Protein AF-A0A4R4YAE1-F1 (afdb_monomer)

Organism: NCBI:txid2530387

Nearest PDB structures (foldseek):
  1xfg-assembly1_A  TM=6.807E-01  e=1.087E-08  Escherichia coli
  6svp-assembly1_A  TM=6.557E-01  e=2.158E-08  Homo sapiens
  6zmj-assembly1_A  TM=6.527E-01  e=2.158E-08  Homo sapiens
  6r4j-assembly1_A  TM=6.736E-01  e=5.495E-08  Homo sapiens
  6zmk-assembly1_A  TM=6.524E-01  e=4.024E-08  Homo sapiens

Structure (mmCIF, N/CA/C/O backbone):
data_AF-A0A4R4YAE1-F1
#
_entry.id   AF-A0A4R4YAE1-F1
#
loop_
_atom_site.group_PDB
_atom_site.id
_atom_site.type_symbol
_atom_site.label_atom_id
_atom_site.label_alt_id
_atom_site.label_comp_id
_atom_site.label_asym_id
_atom_site.label_entity_id
_atom_site.label_seq_id
_atom_site.pdbx_PDB_ins_code
_atom_site.Cartn_x
_atom_site.Cartn_y
_atom_site.Cartn_z
_atom_site.occupancy
_atom_site.B_iso_or_equiv
_atom_site.auth_seq_id
_atom_site.auth_comp_id
_atom_site.auth_asym_id
_atom_site.auth_atom_id
_atom_site.pdbx_PDB_model_num
ATOM 1 N N . MET A 1 1 ? 9.069 8.369 -4.723 1.00 77.81 1 MET A N 1
ATOM 2 C CA . MET A 1 1 ? 7.872 8.277 -3.847 1.00 77.81 1 MET A CA 1
ATOM 3 C C . MET A 1 1 ? 7.490 6.812 -3.810 1.00 77.81 1 MET A C 1
ATOM 5 O O . MET A 1 1 ? 7.486 6.241 -4.889 1.00 77.81 1 MET A O 1
ATOM 9 N N . CYS A 1 2 ? 7.166 6.233 -2.645 1.00 93.19 2 CYS A N 1
ATOM 10 C CA . CYS A 1 2 ? 6.823 4.806 -2.520 1.00 93.19 2 CYS A CA 1
ATOM 11 C C . CYS A 1 2 ? 5.841 4.332 -3.602 1.00 93.19 2 CYS A C 1
ATOM 13 O O . CYS A 1 2 ? 4.995 5.112 -4.044 1.00 93.19 2 CYS A O 1
ATOM 15 N N . LEU A 1 3 ? 5.857 3.040 -3.927 1.00 96.44 3 LEU A N 1
ATOM 16 C CA . LEU A 1 3 ? 4.784 2.404 -4.690 1.00 96.44 3 LEU A CA 1
ATOM 17 C C . LEU A 1 3 ? 3.926 1.559 -3.747 1.00 96.44 3 LEU A C 1
ATOM 19 O O . LEU A 1 3 ? 4.397 0.575 -3.190 1.00 96.44 3 LEU A O 1
ATOM 23 N N . LEU A 1 4 ? 2.659 1.932 -3.582 1.00 98.56 4 LEU A N 1
ATOM 24 C CA . LEU A 1 4 ? 1.597 1.079 -3.048 1.00 98.56 4 LEU A CA 1
ATOM 25 C C . LEU A 1 4 ? 0.739 0.555 -4.204 1.00 98.56 4 LEU A C 1
ATOM 27 O O . LEU A 1 4 ? 0.195 1.353 -4.969 1.00 98.56 4 LEU A O 1
ATOM 31 N N . THR A 1 5 ? 0.575 -0.759 -4.265 1.00 98.69 5 THR A N 1
ATOM 32 C CA . THR A 1 5 ? -0.233 -1.466 -5.260 1.00 98.69 5 THR A CA 1
ATOM 33 C C . THR A 1 5 ? -1.333 -2.246 -4.554 1.00 98.69 5 THR A C 1
ATOM 35 O O . THR A 1 5 ? -1.084 -2.901 -3.539 1.00 98.69 5 THR A O 1
ATOM 38 N N . TYR A 1 6 ? -2.552 -2.192 -5.079 1.00 98.81 6 TYR A N 1
ATOM 39 C CA . TYR A 1 6 ? -3.703 -2.936 -4.586 1.00 98.81 6 TYR A CA 1
ATOM 40 C C . TYR A 1 6 ? -4.256 -3.854 -5.672 1.00 98.81 6 TYR A C 1
ATOM 42 O O . TYR A 1 6 ? -4.495 -3.443 -6.803 1.00 98.81 6 TYR A O 1
ATOM 50 N N . TYR A 1 7 ? -4.518 -5.095 -5.279 1.00 98.69 7 TYR A N 1
ATOM 51 C CA . TYR A 1 7 ? -5.092 -6.128 -6.125 1.00 98.69 7 TYR A CA 1
ATOM 52 C C . TYR A 1 7 ? -6.495 -6.459 -5.606 1.00 98.69 7 TYR A C 1
ATOM 54 O O . TYR A 1 7 ? -6.618 -7.018 -4.507 1.00 98.69 7 TYR A O 1
ATOM 62 N N . PRO A 1 8 ? -7.570 -6.148 -6.351 1.00 98.06 8 PRO A N 1
ATOM 63 C CA . PRO A 1 8 ? -8.900 -6.634 -6.010 1.00 98.06 8 PRO A CA 1
ATOM 64 C C . PRO A 1 8 ? -8.977 -8.163 -6.136 1.00 98.06 8 PRO A C 1
ATOM 66 O O . PRO A 1 8 ? -8.083 -8.819 -6.672 1.00 98.06 8 PRO A O 1
ATOM 69 N N . GLN A 1 9 ? -10.063 -8.751 -5.633 1.00 97.06 9 GLN A N 1
ATOM 70 C CA . GLN A 1 9 ? -10.358 -10.168 -5.848 1.00 97.06 9 GLN A CA 1
ATOM 71 C C . GLN A 1 9 ? -10.322 -10.504 -7.350 1.00 97.06 9 GLN A C 1
ATOM 73 O O . GLN A 1 9 ? -10.865 -9.770 -8.170 1.00 97.06 9 GLN A O 1
ATOM 78 N N . GLY A 1 10 ? -9.674 -11.615 -7.696 1.00 96.69 10 GLY A N 1
ATOM 79 C CA . GLY A 1 10 ? -9.512 -12.115 -9.060 1.00 96.69 10 GLY A CA 1
ATOM 80 C C . GLY A 1 10 ? -8.297 -11.563 -9.809 1.00 96.69 10 GLY A C 1
ATOM 81 O O . GLY A 1 10 ? -7.823 -12.227 -10.725 1.00 96.69 10 GLY A O 1
ATOM 82 N N . ALA A 1 11 ? -7.745 -10.412 -9.407 1.00 96.88 11 ALA A N 1
ATOM 83 C CA . ALA A 1 11 ? -6.614 -9.807 -10.110 1.00 96.88 11 ALA A CA 1
ATOM 84 C C . ALA A 1 11 ? -5.319 -10.615 -9.921 1.00 96.88 11 ALA A C 1
ATOM 86 O O . ALA A 1 11 ? -4.917 -10.917 -8.783 1.00 96.88 11 ALA A O 1
ATOM 87 N N . ALA A 1 12 ? -4.676 -10.940 -11.043 1.00 93.81 12 ALA A N 1
ATOM 88 C CA . ALA A 1 12 ? -3.392 -11.624 -11.104 1.00 93.81 12 ALA A CA 1
ATOM 89 C C . ALA A 1 12 ? -2.241 -10.701 -10.653 1.00 93.81 12 ALA A C 1
ATOM 91 O O . ALA A 1 12 ? -2.361 -9.478 -10.726 1.00 93.81 12 ALA A O 1
ATOM 92 N N . PRO A 1 13 ? -1.129 -11.260 -10.142 1.00 93.38 13 PRO A N 1
ATOM 93 C CA . PRO A 1 13 ? 0.063 -10.467 -9.862 1.00 93.38 13 PRO A CA 1
ATOM 94 C C . PRO A 1 13 ? 0.690 -9.966 -11.172 1.00 93.38 13 PRO A C 1
ATOM 96 O O . PRO A 1 13 ? 0.862 -10.750 -12.098 1.00 93.38 13 PRO A O 1
ATOM 99 N N . GLN A 1 14 ? 1.073 -8.689 -11.199 1.00 95.06 14 GLN A N 1
ATOM 100 C CA . GLN A 1 14 ? 1.811 -8.054 -12.297 1.00 95.06 14 GLN A CA 1
ATOM 101 C C . GLN A 1 14 ? 3.265 -7.884 -11.841 1.00 95.06 14 GLN A C 1
ATOM 103 O O . GLN A 1 14 ? 3.595 -6.896 -11.190 1.00 95.06 14 GLN A O 1
ATOM 108 N N . THR A 1 15 ? 4.101 -8.910 -12.028 1.00 96.00 15 THR A N 1
ATOM 109 C CA . THR A 1 15 ? 5.440 -8.971 -11.408 1.00 96.00 15 THR A CA 1
ATOM 110 C C . THR A 1 15 ? 6.370 -7.879 -11.906 1.00 96.00 15 THR A C 1
ATOM 112 O O . THR A 1 15 ? 7.057 -7.277 -11.085 1.00 96.00 15 THR A O 1
ATOM 115 N N . ASP A 1 16 ? 6.338 -7.584 -13.201 1.00 95.12 16 ASP A N 1
ATOM 116 C CA . ASP A 1 16 ? 7.228 -6.599 -13.821 1.00 95.12 16 ASP A CA 1
ATOM 117 C C . ASP A 1 16 ? 6.917 -5.205 -13.272 1.00 95.12 16 ASP A C 1
ATOM 119 O O . ASP A 1 16 ? 7.795 -4.531 -12.747 1.00 95.12 16 ASP A O 1
ATOM 123 N N . ALA A 1 17 ? 5.630 -4.861 -13.186 1.00 94.88 17 ALA A N 1
ATOM 124 C CA . ALA A 1 17 ? 5.159 -3.629 -12.560 1.00 94.88 17 ALA A CA 1
ATOM 125 C C . ALA A 1 17 ? 5.611 -3.471 -11.091 1.00 94.88 17 ALA A C 1
ATOM 127 O O . ALA A 1 17 ? 5.912 -2.369 -10.624 1.00 94.88 17 ALA A O 1
ATOM 128 N N . LEU A 1 18 ? 5.671 -4.572 -10.331 1.00 96.44 18 LEU A N 1
ATOM 129 C CA . LEU A 1 18 ? 6.183 -4.546 -8.957 1.00 96.44 18 LEU A CA 1
ATOM 130 C C . LEU A 1 18 ? 7.703 -4.370 -8.901 1.00 96.44 18 LEU A C 1
ATOM 132 O O . LEU A 1 18 ? 8.190 -3.688 -7.995 1.00 96.44 18 LEU A O 1
ATOM 136 N N . LEU A 1 19 ? 8.436 -4.979 -9.835 1.00 95.56 19 LEU A N 1
ATOM 137 C CA . LEU A 1 19 ? 9.888 -4.856 -9.940 1.00 95.56 19 LEU A CA 1
ATOM 138 C C . LEU A 1 19 ? 10.292 -3.447 -10.382 1.00 95.56 19 LEU A C 1
ATOM 140 O O . LEU A 1 19 ? 11.156 -2.860 -9.736 1.00 95.56 19 LEU A O 1
ATOM 144 N N . ASN A 1 20 ? 9.601 -2.855 -11.356 1.00 92.44 20 ASN A N 1
ATOM 145 C CA . ASN A 1 20 ? 9.788 -1.459 -11.770 1.00 92.44 20 ASN A CA 1
ATOM 146 C C . ASN A 1 20 ? 9.659 -0.513 -10.569 1.00 92.44 20 ASN A C 1
ATOM 148 O O . ASN A 1 20 ? 10.558 0.268 -10.244 1.00 92.44 20 ASN A O 1
ATOM 152 N N . GLY A 1 21 ? 8.584 -0.685 -9.797 1.00 90.44 21 GLY A N 1
ATOM 153 C CA . GLY A 1 21 ? 8.383 0.075 -8.570 1.00 90.44 21 GLY A CA 1
ATOM 154 C C . GLY A 1 21 ? 9.438 -0.176 -7.504 1.00 90.44 21 GLY A C 1
ATOM 155 O O . GLY A 1 21 ? 9.743 0.730 -6.731 1.00 90.44 21 GLY A O 1
ATOM 156 N N . ALA A 1 22 ? 9.983 -1.388 -7.421 1.00 92.25 22 ALA A N 1
ATOM 157 C CA . ALA A 1 22 ? 11.033 -1.727 -6.473 1.00 92.25 22 ALA A CA 1
ATOM 158 C C . ALA A 1 22 ? 12.392 -1.113 -6.840 1.00 92.25 22 ALA A C 1
ATOM 160 O O . ALA A 1 22 ? 13.092 -0.664 -5.933 1.00 92.25 22 ALA A O 1
ATOM 161 N N . GLN A 1 23 ? 12.729 -1.020 -8.130 1.00 88.12 23 GLN A N 1
ATOM 162 C CA . GLN A 1 23 ? 13.964 -0.379 -8.601 1.00 88.12 23 GLN A CA 1
ATOM 163 C C . GLN A 1 23 ? 14.039 1.091 -8.163 1.00 88.12 23 GLN A C 1
ATOM 165 O O . GLN A 1 23 ? 15.075 1.552 -7.689 1.00 88.12 23 GLN A O 1
ATOM 170 N N . LEU A 1 24 ? 12.911 1.806 -8.228 1.00 81.94 24 LEU A N 1
ATOM 171 C CA . LEU A 1 24 ? 12.808 3.208 -7.804 1.00 81.94 24 LEU A CA 1
ATOM 172 C C . LEU A 1 24 ? 12.638 3.390 -6.281 1.00 81.94 24 LEU A C 1
ATOM 174 O O . LEU A 1 24 ? 12.717 4.513 -5.777 1.00 81.94 24 LEU A O 1
ATOM 178 N N . ASN A 1 25 ? 12.343 2.318 -5.537 1.00 86.81 25 ASN A N 1
ATOM 179 C CA . ASN A 1 25 ? 11.965 2.367 -4.121 1.00 86.81 25 ASN A CA 1
ATOM 180 C C . ASN A 1 25 ? 12.555 1.170 -3.351 1.00 86.81 25 ASN A C 1
ATOM 182 O O . ASN A 1 25 ? 11.838 0.224 -3.015 1.00 86.81 25 ASN A O 1
ATOM 186 N N . ASN A 1 26 ? 13.857 1.224 -3.064 1.00 89.25 26 ASN A N 1
ATOM 187 C CA . ASN A 1 26 ? 14.651 0.102 -2.546 1.00 89.25 26 ASN A CA 1
ATOM 188 C C . ASN A 1 26 ? 14.834 0.080 -1.010 1.00 89.25 26 ASN A C 1
ATOM 190 O O . ASN A 1 26 ? 15.613 -0.717 -0.489 1.00 89.25 26 ASN A O 1
ATOM 194 N N . ASP A 1 27 ? 14.087 0.891 -0.250 1.00 93.12 27 ASP A N 1
ATOM 195 C CA . ASP A 1 27 ? 14.187 0.944 1.221 1.00 93.12 27 ASP A CA 1
ATOM 196 C C . ASP A 1 27 ? 13.357 -0.140 1.932 1.00 93.12 27 ASP A C 1
ATOM 198 O O . ASP A 1 27 ? 13.030 -0.029 3.127 1.00 93.12 27 ASP A O 1
ATOM 202 N N . GLY A 1 28 ? 13.014 -1.190 1.186 1.00 95.75 28 GLY A N 1
ATOM 203 C CA . GLY A 1 28 ? 12.330 -2.386 1.638 1.00 95.75 28 GLY A CA 1
ATOM 204 C C . GLY A 1 28 ? 10.896 -2.513 1.133 1.00 95.75 28 GLY A C 1
ATOM 205 O O . GLY A 1 28 ? 10.254 -1.565 0.678 1.00 95.75 28 GLY A O 1
ATOM 206 N N . HIS A 1 29 ? 10.385 -3.735 1.219 1.00 98.31 29 HIS A N 1
ATOM 207 C CA . HIS A 1 29 ? 9.185 -4.155 0.518 1.00 98.31 29 HIS A CA 1
ATOM 208 C C . HIS A 1 29 ? 8.294 -5.009 1.421 1.00 98.31 29 HIS A C 1
ATOM 210 O O . HIS A 1 29 ? 8.730 -5.597 2.421 1.00 98.31 29 HIS A O 1
ATOM 216 N N . GLY A 1 30 ? 7.024 -5.122 1.058 1.00 98.50 30 GLY A N 1
ATOM 217 C CA . GLY A 1 30 ? 6.106 -6.020 1.740 1.00 98.50 30 GLY A CA 1
ATOM 218 C C . GLY A 1 30 ? 4.761 -6.132 1.073 1.00 98.50 30 GLY A C 1
ATOM 219 O O . GLY A 1 30 ? 4.372 -5.317 0.248 1.00 98.50 30 GLY A O 1
ATOM 220 N N . PHE A 1 31 ? 4.037 -7.175 1.441 1.00 98.81 31 PHE A N 1
ATOM 221 C CA . PHE A 1 31 ? 2.721 -7.442 0.897 1.00 98.81 31 PHE A CA 1
ATOM 222 C C . PHE A 1 31 ? 1.804 -8.016 1.970 1.00 98.81 31 PHE A C 1
ATOM 224 O O . PHE A 1 31 ? 2.253 -8.575 2.978 1.00 98.81 31 PHE A O 1
ATOM 231 N N . ALA A 1 32 ? 0.504 -7.924 1.719 1.00 98.81 32 ALA A N 1
ATOM 232 C CA . ALA A 1 32 ? -0.509 -8.669 2.447 1.00 98.81 32 ALA A CA 1
ATOM 233 C C . ALA A 1 32 ? -1.550 -9.234 1.486 1.00 98.81 32 ALA A C 1
ATOM 235 O O . ALA A 1 32 ? -1.918 -8.591 0.510 1.00 98.81 32 ALA A O 1
ATOM 236 N N . ILE A 1 33 ? -2.030 -10.436 1.786 1.00 98.75 33 ILE A N 1
ATOM 237 C CA . ILE A 1 33 ? -3.069 -11.134 1.034 1.00 98.75 33 ILE A CA 1
ATOM 238 C C . ILE A 1 33 ? -4.134 -11.573 2.032 1.00 98.75 33 ILE A C 1
ATOM 240 O O . ILE A 1 33 ? -3.812 -12.197 3.049 1.00 98.75 33 ILE A O 1
ATOM 244 N N . VAL A 1 34 ? -5.391 -11.246 1.754 1.00 98.44 34 VAL A N 1
ATOM 245 C CA . VAL A 1 34 ? -6.525 -11.875 2.431 1.00 98.44 34 VAL A CA 1
ATOM 246 C C . VAL A 1 34 ? -6.668 -13.279 1.856 1.00 98.44 34 VAL A C 1
ATOM 248 O O . VAL A 1 34 ? -6.831 -13.438 0.652 1.00 98.44 34 VAL A O 1
ATOM 251 N N . ALA A 1 35 ? -6.544 -14.286 2.712 1.00 96.44 35 ALA A N 1
ATOM 252 C CA . ALA A 1 35 ? -6.638 -15.695 2.357 1.00 96.44 35 ALA A CA 1
ATOM 253 C C . ALA A 1 35 ? -7.581 -16.360 3.356 1.00 96.44 35 ALA A C 1
ATOM 255 O O . ALA A 1 35 ? -7.257 -16.431 4.548 1.00 96.44 35 ALA A O 1
ATOM 256 N N . ASP A 1 36 ? -8.748 -16.802 2.892 1.00 90.31 36 ASP A N 1
ATOM 257 C CA . ASP A 1 36 ? -9.840 -17.253 3.755 1.00 90.31 36 ASP A CA 1
ATOM 258 C C . ASP A 1 36 ? -10.160 -16.203 4.851 1.00 90.31 36 ASP A C 1
ATOM 260 O O . ASP A 1 36 ? -10.359 -15.018 4.585 1.00 90.31 36 ASP A O 1
ATOM 264 N N . ASN A 1 37 ? -10.135 -16.624 6.119 1.00 91.38 37 ASN A N 1
ATOM 265 C CA . ASN A 1 37 ? -10.397 -15.797 7.297 1.00 91.38 37 ASN A CA 1
ATOM 266 C C . ASN A 1 37 ? -9.116 -15.262 7.963 1.00 91.38 37 ASN A C 1
ATOM 268 O O . ASN A 1 37 ? -9.111 -14.976 9.163 1.00 91.38 37 ASN A O 1
ATOM 272 N N . ARG A 1 38 ? -8.001 -15.157 7.228 1.00 97.06 38 ARG A N 1
ATOM 273 C CA . ARG A 1 38 ? -6.732 -14.626 7.752 1.00 97.06 38 ARG A CA 1
ATOM 274 C C . ARG A 1 38 ? -6.032 -13.691 6.771 1.00 97.06 38 ARG A C 1
ATOM 276 O O . ARG A 1 38 ? -6.270 -13.715 5.570 1.00 97.06 38 ARG A O 1
ATOM 283 N N . ILE A 1 39 ? -5.104 -12.900 7.304 1.00 98.38 39 ILE A N 1
ATOM 284 C CA . ILE A 1 39 ? -4.182 -12.087 6.509 1.00 98.38 39 ILE A CA 1
ATOM 285 C C . ILE A 1 39 ? -2.808 -12.751 6.517 1.00 98.3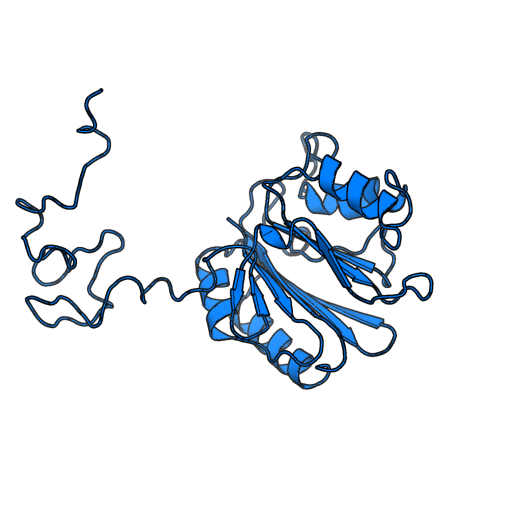8 39 ILE A C 1
ATOM 287 O O . ILE A 1 39 ? -2.205 -12.962 7.575 1.00 98.38 39 ILE A O 1
ATOM 291 N N . VAL A 1 40 ? -2.302 -13.064 5.327 1.00 97.88 40 VAL A N 1
ATOM 292 C CA . VAL A 1 40 ? -0.922 -13.502 5.128 1.00 97.88 40 VAL A CA 1
ATOM 293 C C . VAL A 1 40 ? -0.099 -12.286 4.732 1.00 97.88 40 VAL A C 1
ATOM 295 O O . VAL A 1 40 ? -0.294 -11.739 3.652 1.00 97.88 40 VAL A O 1
ATOM 298 N N . ALA A 1 41 ? 0.824 -11.872 5.597 1.00 98.25 41 ALA A N 1
ATOM 299 C CA . ALA A 1 41 ? 1.707 -10.738 5.353 1.00 98.25 41 ALA A CA 1
ATOM 300 C C . ALA A 1 41 ? 3.174 -11.173 5.392 1.00 98.25 41 ALA A C 1
ATOM 302 O O . ALA A 1 41 ? 3.565 -11.966 6.254 1.00 98.25 41 ALA A O 1
ATOM 303 N N . ARG A 1 42 ? 3.983 -10.643 4.473 1.00 98.44 42 ARG A N 1
ATOM 304 C CA . ARG A 1 42 ? 5.444 -10.802 4.466 1.00 98.44 42 ARG A CA 1
ATOM 305 C C . ARG A 1 42 ? 6.108 -9.474 4.137 1.00 98.44 42 ARG A C 1
ATOM 307 O O . ARG A 1 42 ? 5.532 -8.649 3.437 1.00 98.44 42 ARG A O 1
ATOM 314 N N . ARG A 1 43 ? 7.311 -9.288 4.670 1.00 98.38 43 ARG A N 1
ATOM 315 C CA . ARG A 1 43 ? 8.145 -8.098 4.497 1.00 98.38 43 ARG A CA 1
ATOM 316 C C . ARG A 1 43 ? 9.588 -8.537 4.300 1.00 98.38 43 ARG A C 1
ATOM 318 O O . ARG A 1 43 ? 9.974 -9.564 4.860 1.00 98.38 43 ARG A O 1
ATOM 325 N N . GLY A 1 44 ? 10.360 -7.779 3.540 1.00 97.69 44 GLY A N 1
ATOM 326 C CA . GLY A 1 44 ? 11.743 -8.111 3.220 1.00 97.69 44 GLY A CA 1
ATOM 327 C C . GLY A 1 44 ? 12.475 -6.937 2.585 1.00 97.69 44 GLY A C 1
ATOM 328 O O . GLY A 1 44 ? 11.851 -5.954 2.200 1.00 97.69 44 GLY A O 1
ATOM 329 N N . MET A 1 45 ? 13.798 -7.048 2.505 1.00 97.00 45 MET A N 1
ATOM 330 C CA . MET A 1 45 ? 14.648 -6.037 1.860 1.00 97.00 45 MET A CA 1
ATOM 331 C C . MET A 1 45 ? 15.028 -6.408 0.426 1.00 97.00 45 MET A C 1
ATOM 333 O O . MET A 1 45 ? 15.486 -5.547 -0.304 1.00 97.00 45 MET A O 1
ATOM 337 N N . ASP A 1 46 ? 14.854 -7.672 0.044 1.00 97.38 46 ASP A N 1
ATOM 338 C CA . ASP A 1 46 ? 15.170 -8.181 -1.289 1.00 97.38 46 ASP A CA 1
ATOM 339 C C . ASP A 1 46 ? 13.883 -8.183 -2.137 1.00 97.38 46 ASP A C 1
ATOM 341 O O . ASP A 1 46 ? 12.931 -8.903 -1.785 1.00 97.38 46 ASP A O 1
ATOM 345 N N . PRO A 1 47 ? 13.794 -7.334 -3.175 1.00 95.31 47 PRO A N 1
ATOM 346 C CA . PRO A 1 47 ? 12.585 -7.210 -3.971 1.00 95.31 47 PRO A CA 1
ATOM 347 C C . PRO A 1 47 ? 12.305 -8.448 -4.816 1.00 95.31 47 PRO A C 1
ATOM 349 O O . PRO A 1 47 ? 11.156 -8.886 -4.850 1.00 95.31 47 PRO A O 1
ATOM 352 N N . GLU A 1 48 ? 13.308 -9.069 -5.432 1.00 96.75 48 GLU A N 1
ATOM 353 C CA . GLU A 1 48 ? 13.137 -10.235 -6.301 1.00 96.75 48 GLU A CA 1
ATOM 354 C C . GLU A 1 48 ? 12.561 -11.420 -5.519 1.00 96.75 48 GLU A C 1
ATOM 356 O O . GLU A 1 48 ? 11.557 -12.028 -5.910 1.00 96.75 48 GLU A O 1
ATOM 361 N N . GLN A 1 49 ? 13.136 -11.715 -4.350 1.00 97.81 49 GLN A N 1
ATOM 362 C CA . GLN A 1 49 ? 12.650 -12.765 -3.461 1.00 97.81 49 GLN A CA 1
ATOM 363 C C . GLN A 1 49 ? 11.228 -12.479 -2.982 1.00 97.81 49 GLN A C 1
ATOM 365 O O . GLN A 1 49 ? 10.404 -13.398 -2.866 1.00 97.81 49 GLN A O 1
ATOM 370 N N . LEU A 1 50 ? 10.919 -11.215 -2.682 1.00 98.06 50 LEU A N 1
ATOM 371 C CA . LEU A 1 50 ? 9.616 -10.861 -2.145 1.00 98.06 50 LEU A CA 1
ATOM 372 C C . LEU A 1 50 ? 8.526 -10.820 -3.217 1.00 98.06 50 LEU A C 1
ATOM 374 O O . LEU A 1 50 ? 7.423 -11.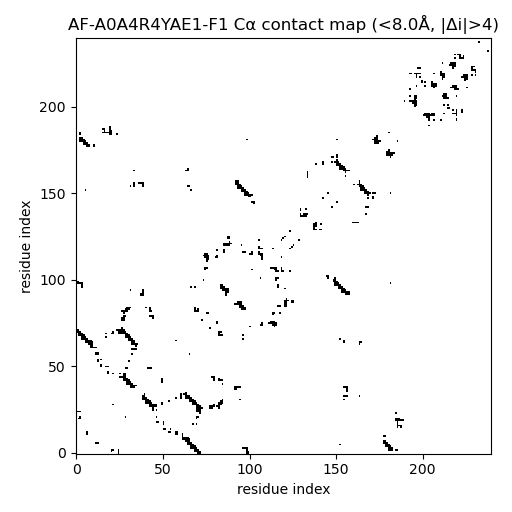294 -2.939 1.00 98.06 50 LEU A O 1
ATOM 378 N N . VAL A 1 51 ? 8.826 -10.344 -4.426 1.00 98.44 51 VAL A N 1
ATOM 379 C CA . VAL A 1 51 ? 7.930 -10.395 -5.592 1.00 98.44 51 VAL A CA 1
ATOM 380 C C . VAL A 1 51 ? 7.662 -11.846 -5.982 1.00 98.44 51 VAL A C 1
ATOM 382 O O . VAL A 1 51 ? 6.498 -12.234 -6.084 1.00 98.44 51 VAL A O 1
ATOM 385 N N . ALA A 1 52 ? 8.688 -12.699 -6.057 1.00 98.38 52 ALA A N 1
ATOM 386 C CA . ALA A 1 52 ? 8.503 -14.129 -6.323 1.00 98.38 52 ALA A CA 1
ATOM 387 C C . ALA A 1 52 ? 7.683 -14.825 -5.218 1.00 98.38 52 ALA A C 1
ATOM 389 O O . ALA A 1 52 ? 6.870 -15.724 -5.471 1.00 98.38 52 ALA A O 1
ATOM 390 N N . SER A 1 53 ? 7.870 -14.420 -3.955 1.00 98.31 53 SER A N 1
ATOM 391 C CA . SER A 1 53 ? 7.044 -14.903 -2.844 1.00 98.31 53 SER A CA 1
ATOM 392 C C . SER A 1 53 ? 5.599 -14.410 -2.953 1.00 98.31 53 SER A C 1
ATOM 394 O O . SER A 1 53 ? 4.685 -15.182 -2.649 1.00 98.31 53 SER A O 1
ATOM 396 N N . PHE A 1 54 ? 5.384 -13.150 -3.329 1.00 98.56 54 PHE A N 1
ATOM 397 C CA . PHE A 1 54 ? 4.060 -12.568 -3.519 1.00 98.56 54 PHE A CA 1
ATOM 398 C C . PHE A 1 54 ? 3.320 -13.281 -4.643 1.00 98.56 54 PHE A C 1
ATOM 400 O O . PHE A 1 54 ? 2.239 -13.807 -4.401 1.00 98.56 54 PHE A O 1
ATOM 407 N N . GLU A 1 55 ? 3.926 -13.388 -5.823 1.00 98.44 55 GLU A N 1
ATOM 408 C CA . GLU A 1 55 ? 3.354 -14.023 -7.007 1.00 98.44 55 GLU A CA 1
ATOM 409 C C . GLU A 1 55 ? 2.860 -15.446 -6.700 1.00 98.44 55 GLU A C 1
ATOM 411 O O . GLU A 1 55 ? 1.692 -15.784 -6.919 1.00 98.44 55 GLU A O 1
ATOM 416 N N . ARG A 1 56 ? 3.725 -16.266 -6.089 1.00 98.06 56 ARG A N 1
ATOM 417 C CA . ARG A 1 56 ? 3.413 -17.653 -5.719 1.00 98.06 56 ARG A CA 1
ATOM 418 C C . ARG A 1 56 ? 2.223 -17.758 -4.773 1.00 98.06 56 ARG A C 1
ATOM 420 O O . ARG A 1 56 ? 1.435 -18.697 -4.877 1.00 98.06 56 ARG A O 1
ATOM 427 N N . MET A 1 57 ? 2.118 -16.853 -3.802 1.00 97.56 57 MET A N 1
ATOM 428 C CA . MET A 1 57 ? 1.021 -16.882 -2.837 1.00 97.56 57 MET A CA 1
ATOM 429 C C . MET A 1 57 ? -0.244 -16.241 -3.392 1.00 97.56 57 MET A C 1
ATOM 431 O O . MET A 1 57 ? -1.331 -16.747 -3.129 1.00 97.56 57 MET A O 1
ATOM 435 N N . ARG A 1 58 ? -0.117 -15.183 -4.192 1.00 97.31 58 ARG A N 1
ATOM 436 C CA . ARG A 1 58 ? -1.236 -14.505 -4.835 1.00 97.31 58 ARG A CA 1
ATOM 437 C C . ARG A 1 58 ? -1.964 -15.444 -5.784 1.00 97.31 58 ARG A C 1
ATOM 439 O O . ARG A 1 58 ? -3.174 -15.575 -5.661 1.00 97.31 58 ARG A O 1
ATOM 446 N N . LYS A 1 59 ? -1.231 -16.192 -6.618 1.00 96.56 59 LYS A N 1
ATOM 447 C CA . LYS A 1 59 ? -1.786 -17.230 -7.509 1.00 96.56 59 LYS A CA 1
ATOM 448 C C . LYS A 1 59 ? -2.613 -18.296 -6.772 1.00 96.56 59 LYS A C 1
ATOM 450 O O . LYS A 1 59 ? -3.525 -18.864 -7.355 1.00 96.56 59 LYS A O 1
ATOM 455 N N . LYS A 1 60 ? -2.313 -18.565 -5.495 1.00 96.25 60 LYS A N 1
ATOM 456 C CA . LYS A 1 60 ? -3.051 -19.531 -4.658 1.00 96.25 60 LYS A CA 1
ATOM 457 C C . LYS A 1 60 ? -4.242 -18.928 -3.908 1.00 96.25 60 LYS A C 1
ATOM 459 O O . LYS A 1 60 ? -5.037 -19.688 -3.378 1.00 96.25 60 LYS A O 1
ATOM 464 N N . ASN A 1 61 ? -4.323 -17.602 -3.818 1.00 96.75 61 ASN A N 1
ATOM 465 C CA . ASN A 1 61 ? -5.301 -16.871 -3.009 1.00 96.75 61 ASN A CA 1
ATOM 466 C C . ASN A 1 61 ? -5.821 -15.668 -3.820 1.00 96.75 61 ASN A C 1
ATOM 468 O O . ASN A 1 61 ? -5.657 -14.507 -3.430 1.00 96.75 61 ASN A O 1
ATOM 472 N N . LEU A 1 62 ? -6.339 -15.943 -5.023 1.00 96.12 62 LEU A N 1
ATOM 473 C CA . LEU A 1 62 ? -6.937 -14.932 -5.907 1.00 96.12 62 LEU A CA 1
ATOM 474 C C . LEU A 1 62 ? -8.336 -14.512 -5.436 1.00 96.12 62 LEU A C 1
ATOM 476 O O . LEU A 1 62 ? -8.836 -13.468 -5.837 1.00 96.12 62 LEU A O 1
ATOM 480 N N . ASP A 1 63 ? -8.962 -15.314 -4.585 1.00 95.75 63 ASP A N 1
ATOM 481 C CA . ASP A 1 63 ? -10.292 -15.128 -4.016 1.00 95.75 63 ASP A CA 1
ATOM 482 C C . ASP A 1 63 ? -10.382 -13.962 -3.017 1.00 95.75 63 ASP A C 1
ATOM 484 O O . ASP A 1 63 ? -11.439 -13.349 -2.894 1.00 95.75 63 ASP A O 1
ATOM 488 N N . GLY A 1 64 ? -9.289 -13.601 -2.344 1.00 97.00 64 GLY A N 1
ATOM 489 C CA . GLY A 1 64 ? -9.234 -12.407 -1.496 1.00 97.00 64 GLY A CA 1
ATOM 490 C C . GLY A 1 64 ? -8.598 -11.195 -2.185 1.00 97.00 64 GLY A C 1
ATOM 491 O O . GLY A 1 64 ? -7.960 -11.332 -3.227 1.00 97.00 64 GLY A O 1
ATOM 492 N N . PRO A 1 65 ? -8.728 -9.977 -1.634 1.00 98.38 65 PRO A N 1
ATOM 493 C CA . PRO A 1 65 ? -7.906 -8.836 -2.037 1.00 98.38 65 PRO A CA 1
ATOM 494 C C . PRO A 1 65 ? -6.467 -8.938 -1.504 1.00 98.38 65 PRO A C 1
ATOM 496 O O . PRO A 1 65 ? -6.194 -9.605 -0.502 1.00 98.38 65 PRO A O 1
ATOM 499 N N . ALA A 1 66 ? -5.546 -8.219 -2.138 1.00 98.81 66 ALA A N 1
ATOM 500 C CA . ALA A 1 66 ? -4.154 -8.124 -1.714 1.00 98.81 66 ALA A CA 1
ATOM 501 C C . ALA A 1 66 ? -3.584 -6.713 -1.905 1.00 98.81 66 ALA A C 1
ATOM 503 O O . ALA A 1 66 ? -4.175 -5.863 -2.567 1.00 98.81 66 ALA A O 1
ATOM 504 N N . LEU A 1 67 ? -2.417 -6.467 -1.318 1.00 98.75 67 LEU A N 1
ATOM 505 C CA . LEU A 1 67 ? -1.603 -5.284 -1.571 1.00 98.75 67 LEU A CA 1
ATOM 506 C C . LEU A 1 67 ? -0.122 -5.646 -1.602 1.00 98.75 67 LEU A C 1
ATOM 508 O O . LEU A 1 67 ? 0.284 -6.611 -0.951 1.00 98.75 67 LEU A O 1
ATOM 512 N N . PHE A 1 68 ? 0.665 -4.837 -2.301 1.00 98.81 68 PHE A N 1
ATOM 513 C CA . PHE A 1 68 ? 2.126 -4.847 -2.295 1.00 98.81 68 PHE A CA 1
ATOM 514 C C . PHE A 1 68 ? 2.629 -3.414 -2.099 1.00 98.81 68 PHE A C 1
ATOM 516 O O . PHE A 1 68 ? 1.974 -2.463 -2.519 1.00 98.81 68 PHE A O 1
ATOM 523 N N . HIS A 1 69 ? 3.764 -3.244 -1.435 1.00 98.56 69 HIS A N 1
ATOM 524 C CA . HIS A 1 69 ? 4.352 -1.944 -1.175 1.00 98.56 69 HIS A CA 1
ATOM 525 C C . HIS A 1 69 ? 5.876 -1.984 -1.313 1.00 98.56 69 HIS A C 1
ATOM 527 O O . HIS A 1 69 ? 6.521 -2.787 -0.641 1.00 98.56 69 HIS A O 1
ATOM 533 N N . SER A 1 70 ? 6.434 -1.062 -2.096 1.00 97.50 70 SER A N 1
ATOM 534 C CA . SER A 1 70 ? 7.868 -0.758 -2.177 1.00 97.50 70 SER A CA 1
ATOM 535 C C . SER A 1 70 ? 8.126 0.614 -1.560 1.00 97.50 70 SER A C 1
ATOM 537 O O . SER A 1 70 ? 7.498 1.608 -1.937 1.00 97.50 70 SER A O 1
ATOM 539 N N . ARG A 1 71 ? 8.997 0.665 -0.551 1.00 93.94 71 ARG A N 1
ATOM 540 C CA . ARG A 1 71 ? 9.211 1.843 0.293 1.00 93.94 71 ARG A CA 1
ATOM 541 C C . ARG A 1 71 ? 10.356 2.705 -0.226 1.00 93.94 71 ARG A C 1
ATOM 543 O O . ARG A 1 71 ? 11.414 2.202 -0.573 1.00 93.94 71 ARG A O 1
ATOM 550 N N . LEU A 1 72 ? 10.149 4.016 -0.155 1.00 87.25 72 LEU A N 1
ATOM 551 C CA . LEU A 1 72 ? 11.190 5.037 -0.189 1.00 87.25 72 LEU A CA 1
ATOM 552 C C . LEU A 1 72 ? 11.100 5.846 1.109 1.00 87.25 72 LEU A C 1
ATOM 554 O O . LEU A 1 72 ? 10.064 6.432 1.431 1.00 87.25 72 LEU A O 1
ATOM 558 N N . SER A 1 73 ? 12.157 5.801 1.904 1.00 81.19 73 SER A N 1
ATOM 559 C CA . SER A 1 73 ? 12.189 6.247 3.289 1.00 81.19 73 SER A CA 1
ATOM 560 C C . SER A 1 73 ? 12.146 7.771 3.394 1.00 81.19 73 SER A C 1
ATOM 562 O O . SER A 1 73 ? 13.126 8.449 3.113 1.00 81.19 73 SER A O 1
ATOM 564 N N . THR A 1 74 ? 11.030 8.320 3.875 1.00 77.00 74 THR A N 1
ATOM 565 C CA . THR A 1 74 ? 10.911 9.746 4.249 1.00 77.00 74 THR A CA 1
ATOM 566 C C . THR A 1 74 ? 11.078 9.967 5.754 1.00 77.00 74 THR A C 1
ATOM 568 O O . THR A 1 74 ? 11.663 10.958 6.178 1.00 77.00 74 THR A O 1
ATOM 571 N N . HIS A 1 75 ? 10.601 9.017 6.564 1.00 82.62 75 HIS A N 1
ATOM 572 C CA . HIS A 1 75 ? 10.744 8.978 8.020 1.00 82.62 75 HIS A CA 1
ATOM 573 C C . HIS A 1 75 ? 11.015 7.551 8.500 1.00 82.62 75 HIS A C 1
ATOM 575 O O . HIS A 1 75 ? 10.523 6.579 7.913 1.00 82.62 75 HIS A O 1
ATOM 581 N N . GLY A 1 76 ? 11.714 7.441 9.630 1.00 86.38 76 GLY A N 1
ATOM 5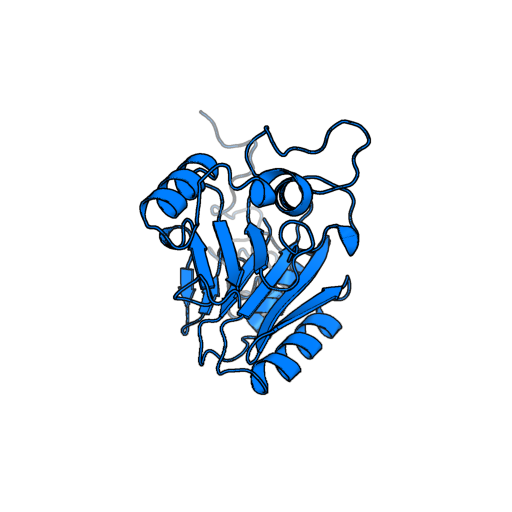82 C CA . GLY A 1 76 ? 12.109 6.171 10.231 1.00 86.38 76 GLY A CA 1
ATOM 583 C C . GLY A 1 76 ? 13.347 5.570 9.569 1.00 86.38 76 GLY A C 1
ATOM 584 O O . GLY A 1 76 ? 13.696 5.897 8.436 1.00 86.38 76 GLY A O 1
ATOM 585 N N . SER A 1 77 ? 14.025 4.678 10.286 1.00 90.62 77 SER A N 1
ATOM 586 C CA . SER A 1 77 ? 15.209 4.000 9.758 1.00 90.62 77 SER A CA 1
ATOM 587 C C . SER A 1 77 ? 14.858 3.047 8.612 1.00 90.62 77 SER A C 1
ATOM 589 O O . SER A 1 77 ? 13.747 2.512 8.538 1.00 90.62 77 SER A O 1
ATOM 591 N N . ILE A 1 78 ? 15.815 2.807 7.720 1.00 94.25 78 ILE A N 1
ATOM 592 C CA . ILE A 1 78 ? 15.703 1.756 6.707 1.00 94.25 78 ILE A CA 1
ATOM 593 C C . ILE A 1 78 ? 15.799 0.393 7.403 1.00 94.25 78 ILE A C 1
ATOM 595 O O . ILE A 1 78 ? 16.613 0.192 8.307 1.00 94.25 78 ILE A O 1
ATOM 599 N N . GLY A 1 79 ? 14.924 -0.532 7.011 1.00 92.69 79 GLY A N 1
ATOM 600 C CA . GLY A 1 79 ? 14.897 -1.893 7.533 1.00 92.69 79 GLY A CA 1
ATOM 601 C C . GLY A 1 79 ? 13.501 -2.509 7.548 1.00 92.69 79 GLY A C 1
ATOM 602 O O . GLY A 1 79 ? 12.476 -1.820 7.494 1.00 92.69 79 GLY A O 1
ATOM 603 N N . VAL A 1 80 ? 13.463 -3.838 7.675 1.00 96.62 80 VAL A N 1
ATOM 604 C CA . VAL A 1 80 ? 12.237 -4.656 7.608 1.00 96.62 80 VAL A CA 1
ATOM 605 C C . VAL A 1 80 ? 11.171 -4.198 8.607 1.00 96.62 80 VAL A C 1
ATOM 607 O O . VAL A 1 80 ? 9.974 -4.262 8.328 1.00 96.62 80 VAL A O 1
ATOM 610 N N . GLN A 1 81 ? 11.588 -3.687 9.766 1.00 96.38 81 GLN A N 1
ATOM 611 C CA . GLN A 1 81 ? 10.698 -3.181 10.807 1.00 96.38 81 GLN A CA 1
ATOM 612 C C . GLN A 1 81 ? 9.840 -1.991 10.362 1.00 96.38 81 GLN A C 1
ATOM 614 O O . GLN A 1 81 ? 8.787 -1.779 10.954 1.00 96.38 81 GLN A O 1
ATOM 619 N N . ASN A 1 82 ? 10.272 -1.240 9.343 1.00 97.44 82 ASN A N 1
ATOM 620 C CA . ASN A 1 82 ? 9.557 -0.092 8.782 1.00 97.44 82 ASN A CA 1
ATOM 621 C C . ASN A 1 82 ? 8.992 -0.356 7.383 1.00 97.44 82 ASN A C 1
ATOM 623 O O . ASN A 1 82 ? 8.436 0.554 6.769 1.00 97.44 82 ASN A O 1
ATOM 627 N N . CYS A 1 83 ? 9.081 -1.594 6.899 1.00 98.00 83 CYS A N 1
ATOM 628 C CA . CYS A 1 83 ? 8.392 -2.001 5.687 1.00 98.00 83 CYS A CA 1
ATOM 629 C C . CYS A 1 83 ? 6.895 -2.151 5.975 1.00 98.00 83 CYS A C 1
ATOM 631 O O . CYS A 1 83 ? 6.491 -2.778 6.963 1.00 98.00 83 CYS A O 1
ATOM 633 N N . HIS A 1 84 ? 6.068 -1.591 5.098 1.00 98.31 84 HIS A N 1
ATOM 634 C CA . HIS A 1 84 ? 4.638 -1.876 5.057 1.00 98.31 84 HIS A CA 1
ATOM 635 C C . HIS A 1 84 ? 4.400 -3.324 4.601 1.00 98.31 84 HIS A C 1
ATOM 637 O O . HIS A 1 84 ? 5.271 -3.905 3.960 1.00 98.31 84 HIS A O 1
ATOM 643 N N . PRO A 1 85 ? 3.233 -3.922 4.890 1.00 98.50 85 PRO A N 1
ATOM 644 C CA . PRO A 1 85 ? 2.140 -3.376 5.694 1.00 98.50 85 PRO A CA 1
ATOM 645 C C . PRO A 1 85 ? 2.354 -3.526 7.207 1.00 98.50 85 PRO A C 1
ATOM 647 O O . PRO A 1 85 ? 3.173 -4.324 7.665 1.00 98.50 85 PRO A O 1
ATOM 650 N N . PHE A 1 86 ? 1.562 -2.788 7.987 1.00 98.62 86 PHE A N 1
ATOM 651 C CA . PHE A 1 86 ? 1.544 -2.853 9.451 1.00 98.62 86 PHE A CA 1
ATOM 652 C C . PHE A 1 86 ? 0.201 -3.362 9.965 1.00 98.62 86 PHE A C 1
ATOM 654 O O . PHE A 1 86 ? -0.846 -2.924 9.493 1.00 98.62 86 PHE A O 1
ATOM 661 N N . PHE A 1 87 ? 0.225 -4.259 10.952 1.00 98.44 87 PHE A N 1
ATOM 662 C CA . PHE A 1 87 ? -0.980 -4.659 11.679 1.00 98.44 87 PHE A CA 1
ATOM 663 C C . PHE A 1 87 ? -1.443 -3.531 12.601 1.00 98.44 87 PHE A C 1
ATOM 665 O O . PHE A 1 87 ? -0.630 -2.942 13.312 1.00 98.44 87 PHE A O 1
ATOM 672 N N . VAL A 1 88 ? -2.745 -3.251 12.611 1.00 97.19 88 VAL A N 1
ATOM 673 C CA . VAL A 1 88 ? -3.317 -2.183 13.442 1.00 97.19 88 VAL A CA 1
ATOM 674 C C . VAL A 1 88 ? -3.384 -2.653 14.893 1.00 97.19 88 VAL A C 1
ATOM 676 O O . VAL A 1 88 ? -4.102 -3.602 15.200 1.00 97.19 88 VAL A O 1
ATOM 679 N N . GLY A 1 89 ? -2.622 -2.018 15.786 1.00 95.69 89 GLY A N 1
ATOM 680 C CA . GLY A 1 89 ? -2.603 -2.337 17.221 1.00 95.69 89 GLY A CA 1
ATOM 681 C C . GLY A 1 89 ? -2.160 -3.769 17.525 1.00 95.69 89 GLY A C 1
ATOM 682 O O . GLY A 1 89 ? -2.597 -4.359 18.508 1.00 95.69 89 GLY A O 1
ATOM 683 N N . GLY A 1 90 ? -1.370 -4.371 16.630 1.00 91.62 90 GLY A N 1
ATOM 684 C CA . GLY A 1 90 ? -0.984 -5.782 16.710 1.00 91.62 90 GLY A CA 1
ATOM 685 C C . GLY A 1 90 ? -2.104 -6.783 16.386 1.00 91.62 90 GLY A C 1
ATOM 686 O O . GLY A 1 90 ? -1.852 -7.989 16.397 1.00 91.62 90 GLY A O 1
ATOM 687 N N . ASP A 1 91 ? -3.320 -6.330 16.053 1.00 94.75 91 ASP A N 1
ATOM 688 C CA . ASP A 1 91 ? -4.421 -7.210 15.658 1.00 94.75 91 ASP A CA 1
ATOM 689 C C . ASP A 1 91 ? -4.161 -7.802 14.269 1.00 94.75 91 ASP A C 1
ATOM 691 O O . ASP A 1 91 ? -4.177 -7.114 13.245 1.00 94.75 91 ASP A O 1
ATOM 695 N N . ARG A 1 92 ? -3.979 -9.125 14.225 1.00 96.69 92 ARG A N 1
ATOM 696 C CA . ARG A 1 92 ? -3.674 -9.874 12.998 1.00 96.69 92 ARG A CA 1
ATOM 697 C C . ARG A 1 92 ? -4.800 -9.880 11.962 1.00 96.69 92 ARG A C 1
ATOM 699 O O . ARG A 1 92 ? -4.612 -10.414 10.869 1.00 96.69 92 ARG A O 1
ATOM 706 N N . ARG A 1 93 ? -5.966 -9.326 12.293 1.00 96.75 93 ARG A N 1
ATOM 707 C CA . ARG A 1 93 ? -7.127 -9.266 11.403 1.00 96.75 93 ARG A CA 1
ATOM 708 C C . ARG A 1 93 ? -7.167 -8.024 10.533 1.00 96.75 93 ARG A C 1
ATOM 710 O O . ARG A 1 93 ? -7.986 -8.008 9.626 1.00 96.75 93 ARG A O 1
ATOM 717 N N . THR A 1 94 ? -6.352 -6.999 10.793 1.00 97.38 94 THR A N 1
ATOM 718 C CA . THR A 1 94 ? -6.366 -5.760 10.001 1.00 97.38 94 THR A CA 1
ATOM 719 C C . THR A 1 94 ? -4.955 -5.247 9.762 1.00 97.38 94 THR A C 1
ATOM 721 O O . THR A 1 94 ? -4.191 -5.070 10.708 1.00 97.38 94 THR A O 1
ATOM 724 N N . VAL A 1 95 ? -4.630 -4.957 8.503 1.00 98.50 95 VAL A N 1
ATOM 725 C CA . VAL A 1 95 ? -3.371 -4.314 8.116 1.00 98.50 95 VAL A CA 1
ATOM 726 C C . VAL A 1 95 ? -3.607 -3.032 7.337 1.00 98.50 95 VAL A C 1
ATOM 728 O O . VAL A 1 95 ? -4.630 -2.884 6.666 1.00 98.50 95 VAL A O 1
ATOM 731 N N . VAL A 1 96 ? -2.624 -2.136 7.389 1.00 98.50 96 VAL A N 1
ATOM 732 C CA . VAL A 1 96 ? -2.586 -0.900 6.607 1.00 98.50 96 VAL A CA 1
ATOM 733 C C . VAL A 1 96 ? -1.274 -0.765 5.839 1.00 98.50 96 VAL A C 1
ATOM 735 O O . VAL A 1 96 ? -0.202 -1.118 6.340 1.00 98.50 96 VAL A O 1
ATOM 738 N N . ALA A 1 97 ? -1.360 -0.225 4.627 1.00 98.56 97 ALA A N 1
ATOM 739 C CA . ALA A 1 97 ? -0.222 0.238 3.844 1.00 98.56 97 ALA A CA 1
ATOM 740 C C . ALA A 1 97 ? -0.501 1.646 3.311 1.00 98.56 97 ALA A C 1
ATOM 742 O O . ALA A 1 97 ? -1.646 1.966 2.988 1.00 98.56 97 ALA A O 1
ATOM 743 N N . HIS A 1 98 ? 0.528 2.487 3.248 1.00 98.12 98 HIS A N 1
ATOM 744 C CA . HIS A 1 98 ? 0.384 3.919 3.003 1.00 98.12 98 HIS A CA 1
ATOM 745 C C . HIS A 1 98 ? 1.435 4.416 2.014 1.00 98.12 98 HIS A C 1
ATOM 747 O O . HIS A 1 98 ? 2.612 4.119 2.191 1.00 98.12 98 HIS A O 1
ATOM 753 N N . ASN A 1 99 ? 1.017 5.229 1.045 1.00 96.69 99 ASN A N 1
ATOM 754 C CA . ASN A 1 99 ? 1.914 6.009 0.201 1.00 96.69 99 ASN A CA 1
ATOM 755 C C . ASN A 1 99 ? 1.689 7.510 0.432 1.00 96.69 99 ASN A C 1
ATOM 757 O O . ASN A 1 99 ? 0.606 8.025 0.135 1.00 96.69 99 ASN A O 1
ATOM 761 N N . GLY A 1 100 ? 2.733 8.183 0.916 1.00 92.50 100 GLY A N 1
ATOM 762 C CA . GLY A 1 100 ? 2.772 9.617 1.177 1.00 92.50 100 GLY A CA 1
ATOM 763 C C . GLY A 1 100 ? 3.495 9.934 2.488 1.00 92.50 100 GLY A C 1
ATOM 764 O O . GLY A 1 100 ? 4.338 9.160 2.943 1.00 92.50 100 GLY A O 1
ATOM 765 N N . ILE A 1 101 ? 3.142 11.060 3.106 1.00 92.00 101 ILE A N 1
ATOM 766 C CA . ILE A 1 101 ? 3.595 11.476 4.440 1.00 92.00 101 ILE A CA 1
ATOM 767 C C . ILE A 1 101 ? 2.352 11.801 5.270 1.00 92.00 101 ILE A C 1
ATOM 769 O O . ILE A 1 101 ? 1.596 12.722 4.943 1.00 92.00 101 ILE A O 1
ATOM 773 N N . LEU A 1 102 ? 2.135 11.036 6.339 1.00 94.69 102 LEU A N 1
ATOM 774 C CA . LEU A 1 102 ? 0.976 11.207 7.210 1.00 94.69 102 LEU A CA 1
ATOM 775 C C . LEU A 1 102 ? 1.030 12.547 7.962 1.00 94.69 102 LEU A C 1
ATOM 777 O O . LEU A 1 102 ? 2.081 13.187 8.023 1.00 94.69 102 LEU A O 1
ATOM 781 N N . PRO A 1 103 ? -0.093 13.001 8.542 1.00 93.94 103 PRO A N 1
ATOM 782 C CA . PRO A 1 103 ? -0.127 14.201 9.374 1.00 93.94 103 PRO A CA 1
ATOM 783 C C . PRO A 1 103 ? 0.872 14.184 10.544 1.00 93.94 103 PRO A C 1
ATOM 785 O O . PRO A 1 103 ? 1.267 13.127 11.041 1.00 93.94 103 PRO A O 1
ATOM 788 N N . LYS A 1 104 ? 1.271 15.377 11.003 1.00 93.94 104 LYS A N 1
ATOM 789 C CA . LYS A 1 104 ? 2.350 15.569 11.992 1.00 93.94 104 LYS A CA 1
ATOM 790 C C . LYS A 1 104 ? 2.091 14.887 13.336 1.00 93.94 104 LYS A C 1
ATOM 792 O O . LYS A 1 104 ? 3.038 14.587 14.053 1.00 93.94 104 LYS A O 1
ATOM 797 N N . GLU A 1 105 ? 0.832 14.632 13.680 1.00 94.94 105 GLU A N 1
ATOM 798 C CA . GLU A 1 105 ? 0.421 13.990 14.932 1.00 94.94 105 GLU A CA 1
ATOM 799 C C . GLU A 1 105 ? 0.956 12.559 15.074 1.00 94.94 105 GLU A C 1
ATOM 801 O O . GLU A 1 105 ? 1.054 12.059 16.191 1.00 94.94 105 GLU A O 1
ATOM 806 N N . VAL A 1 106 ? 1.303 11.905 13.960 1.00 96.62 106 VAL A N 1
ATOM 807 C CA . VAL A 1 106 ? 1.878 10.550 13.942 1.00 96.62 106 VAL A CA 1
ATOM 808 C C . VAL A 1 106 ? 3.329 10.534 13.466 1.00 96.62 106 VAL A C 1
ATOM 810 O O . VAL A 1 106 ? 3.871 9.471 13.177 1.00 96.62 106 VAL A O 1
ATOM 813 N N . HIS A 1 107 ? 3.985 11.693 13.365 1.00 96.56 107 HIS A N 1
ATOM 814 C CA . HIS A 1 107 ? 5.409 11.728 13.038 1.00 96.56 107 HIS A CA 1
ATOM 815 C C . HIS A 1 107 ? 6.235 11.180 14.208 1.00 96.56 107 HIS A C 1
ATOM 817 O O . HIS A 1 107 ? 5.959 11.518 15.363 1.00 96.56 107 HIS A O 1
ATOM 823 N N . PRO A 1 108 ? 7.257 10.349 13.935 1.00 94.25 108 PRO A N 1
ATOM 824 C CA . PRO A 1 108 ? 8.143 9.846 14.976 1.00 94.25 108 PRO A CA 1
ATOM 825 C C . PRO A 1 108 ? 8.852 11.007 15.683 1.00 94.25 108 PRO A C 1
ATOM 827 O O . PRO A 1 108 ? 9.339 11.947 15.050 1.00 94.25 108 PRO A O 1
ATOM 830 N N . GLN A 1 109 ? 8.926 10.940 17.013 1.00 93.00 109 GLN A N 1
ATOM 831 C CA . GLN A 1 109 ? 9.689 11.906 17.803 1.00 93.00 109 GLN A CA 1
ATOM 832 C C . GLN A 1 109 ? 11.199 11.671 17.657 1.00 93.00 109 GLN A C 1
ATOM 834 O O . GLN A 1 109 ? 11.650 10.634 17.171 1.00 93.00 109 GLN A O 1
ATOM 839 N N . ARG A 1 110 ? 12.017 12.627 18.115 1.00 92.06 110 ARG A N 1
ATOM 840 C CA . ARG A 1 110 ? 13.480 12.485 18.099 1.00 92.06 110 ARG A CA 1
ATOM 841 C C . ARG A 1 110 ? 13.902 11.215 18.850 1.00 92.06 110 ARG A C 1
ATOM 843 O O . ARG A 1 110 ? 13.657 11.096 20.045 1.00 92.06 110 ARG A O 1
ATOM 850 N N . GLY A 1 111 ? 14.588 10.313 18.150 1.00 92.62 111 GLY A N 1
ATOM 851 C CA . GLY A 1 111 ? 15.048 9.028 18.690 1.00 92.62 111 GLY A CA 1
ATOM 852 C C . GLY A 1 111 ? 14.090 7.858 18.445 1.00 92.62 111 GLY A C 1
ATOM 853 O O . GLY A 1 111 ? 14.492 6.714 18.643 1.00 92.62 111 GLY A O 1
ATOM 854 N N . ASP A 1 112 ? 12.870 8.108 17.962 1.00 95.25 112 ASP A N 1
ATOM 855 C CA . ASP A 1 112 ? 11.979 7.052 17.486 1.00 95.25 112 ASP A CA 1
ATOM 856 C C . ASP A 1 112 ? 12.404 6.628 16.071 1.00 95.25 112 ASP A C 1
ATOM 858 O O . ASP A 1 112 ? 12.499 7.437 15.148 1.00 95.25 112 ASP A O 1
ATOM 862 N N . SER A 1 113 ? 12.705 5.341 15.910 1.00 96.06 113 SER A N 1
ATOM 863 C CA . SER A 1 113 ? 13.168 4.773 14.640 1.00 96.06 113 SER A CA 1
ATOM 864 C C . SER A 1 113 ? 12.027 4.380 13.704 1.00 96.06 113 SER A C 1
ATOM 866 O O . SER A 1 113 ? 12.288 3.966 12.573 1.00 96.06 113 SER A O 1
ATOM 868 N N . ARG A 1 114 ? 10.773 4.466 14.152 1.00 97.31 114 ARG A N 1
ATOM 869 C CA . ARG A 1 114 ? 9.593 4.053 13.388 1.00 97.31 114 ARG A CA 1
ATOM 870 C C . ARG A 1 114 ? 9.272 5.039 12.265 1.00 97.31 114 ARG A C 1
ATOM 872 O O . ARG A 1 114 ? 9.584 6.221 12.354 1.00 97.31 114 ARG A O 1
ATOM 879 N N . SER A 1 115 ? 8.639 4.559 11.197 1.00 96.81 115 SER A N 1
ATOM 880 C CA . SER A 1 115 ? 8.008 5.443 10.208 1.00 96.81 115 SER A CA 1
ATOM 881 C C . SER A 1 115 ? 6.713 6.047 10.758 1.00 96.81 115 SER A C 1
ATOM 883 O O . SER A 1 115 ? 6.087 5.478 11.654 1.00 96.81 115 SER A O 1
ATOM 885 N N . ASP A 1 116 ? 6.269 7.161 10.178 1.00 97.06 116 ASP A N 1
ATOM 886 C CA . ASP A 1 116 ? 4.983 7.791 10.505 1.00 97.06 116 ASP A CA 1
ATOM 887 C C . ASP A 1 116 ? 3.798 6.811 10.413 1.00 97.06 116 ASP A C 1
ATOM 889 O O . ASP A 1 116 ? 2.912 6.775 11.263 1.00 97.06 116 ASP A O 1
ATOM 893 N N . THR A 1 117 ? 3.817 5.935 9.410 1.00 97.56 117 THR A N 1
ATOM 894 C CA . THR A 1 117 ? 2.779 4.932 9.189 1.00 97.56 117 THR A CA 1
ATOM 895 C C . THR A 1 117 ? 2.821 3.852 10.255 1.00 97.56 117 THR A C 1
ATOM 897 O O . THR A 1 117 ? 1.772 3.366 10.676 1.00 97.56 117 THR A O 1
ATOM 900 N N . ARG A 1 118 ? 4.018 3.477 10.713 1.00 98.00 118 ARG A N 1
ATOM 901 C CA . ARG A 1 118 ? 4.163 2.509 11.794 1.00 98.00 118 ARG A CA 1
ATOM 902 C C . ARG A 1 118 ? 3.637 3.078 13.109 1.00 98.00 118 ARG A C 1
ATOM 904 O O . ARG A 1 118 ? 2.851 2.401 13.761 1.00 98.00 118 ARG A O 1
ATOM 911 N N . VAL A 1 119 ? 3.988 4.324 13.441 1.00 98.19 119 VAL A N 1
ATOM 912 C CA . VAL A 1 119 ? 3.414 5.045 14.594 1.00 98.19 119 VAL A CA 1
ATOM 913 C C . VAL A 1 119 ? 1.890 5.101 14.473 1.00 98.19 119 VAL A C 1
ATOM 915 O O . VAL A 1 119 ? 1.174 4.756 15.411 1.00 98.19 119 VAL A O 1
ATOM 918 N N . ALA A 1 120 ? 1.366 5.447 13.293 1.00 98.06 120 ALA A N 1
ATOM 919 C CA . ALA A 1 120 ? -0.073 5.500 13.074 1.00 98.06 120 ALA A CA 1
ATOM 920 C C . ALA A 1 120 ? -0.761 4.139 13.288 1.00 98.06 120 ALA A C 1
ATOM 922 O O . ALA A 1 120 ? -1.819 4.074 13.914 1.00 98.06 120 ALA A O 1
ATOM 923 N N . ALA A 1 121 ? -0.178 3.054 12.777 1.00 98.00 121 ALA A N 1
ATOM 924 C CA . ALA A 1 121 ? -0.741 1.711 12.876 1.00 98.00 121 ALA A CA 1
ATOM 925 C C . ALA A 1 121 ? -0.659 1.123 14.293 1.00 98.00 121 ALA A C 1
ATOM 927 O O . ALA A 1 121 ? -1.602 0.458 14.724 1.00 98.00 121 ALA A O 1
ATOM 928 N N . GLU A 1 122 ? 0.445 1.355 15.004 1.00 97.81 122 GLU A N 1
ATOM 929 C CA . GLU A 1 122 ? 0.682 0.815 16.348 1.00 97.81 122 GLU A CA 1
ATOM 930 C C . GLU A 1 122 ? -0.035 1.629 17.433 1.00 97.81 122 GLU A C 1
ATOM 932 O O . GLU A 1 122 ? -0.661 1.033 18.308 1.00 97.81 122 GLU A O 1
ATOM 937 N N . ASP A 1 123 ? -0.020 2.965 17.341 1.00 97.06 123 ASP A N 1
ATOM 938 C CA . ASP A 1 123 ? -0.360 3.830 18.481 1.00 97.06 123 ASP A CA 1
ATOM 939 C C . ASP A 1 123 ? -1.606 4.698 18.247 1.00 97.06 123 ASP A C 1
ATOM 941 O O . ASP A 1 123 ? -2.301 5.055 19.197 1.00 97.06 123 ASP A O 1
ATOM 945 N N . PHE A 1 124 ? -1.924 5.059 16.999 1.00 96.75 124 PHE A N 1
ATOM 946 C CA . PHE A 1 124 ? -2.977 6.044 16.711 1.00 96.75 124 PHE A CA 1
ATOM 947 C C . PHE A 1 124 ? -4.302 5.410 16.272 1.00 96.75 124 PHE A C 1
ATOM 949 O O . PHE A 1 124 ? -5.335 5.579 16.923 1.00 96.75 124 PHE A O 1
ATOM 956 N N . LEU A 1 125 ? -4.289 4.648 15.176 1.00 95.50 125 LEU A N 1
ATOM 957 C CA . LEU A 1 125 ? -5.472 4.007 14.597 1.00 95.50 125 LEU A CA 1
ATOM 958 C C . LEU A 1 125 ? -6.186 3.016 15.538 1.00 95.50 125 LEU A C 1
ATOM 960 O O . LEU A 1 125 ? -7.420 2.970 15.480 1.00 95.50 125 LEU A O 1
ATOM 964 N N . PRO A 1 126 ? -5.501 2.262 16.425 1.00 94.69 126 PRO A N 1
ATOM 965 C CA . PRO A 1 126 ? -6.168 1.347 17.360 1.00 94.69 126 PRO A CA 1
ATOM 966 C C . PRO A 1 126 ? -7.146 2.044 18.308 1.00 94.69 126 PRO A C 1
ATOM 968 O O . PRO A 1 126 ? -8.174 1.472 18.667 1.00 94.69 126 PRO A O 1
ATOM 971 N N . ASN A 1 127 ? -6.896 3.318 18.626 1.00 93.19 127 ASN A N 1
ATOM 972 C CA . ASN A 1 127 ? -7.773 4.137 19.465 1.00 93.19 127 ASN A CA 1
ATOM 973 C C . ASN A 1 127 ? -9.055 4.589 18.743 1.00 93.19 127 ASN A C 1
ATOM 975 O O . ASN A 1 127 ? -9.863 5.325 19.303 1.00 93.19 127 ASN A O 1
ATOM 979 N N . SER A 1 128 ? -9.266 4.146 17.497 1.00 88.75 128 SER A N 1
ATOM 980 C CA . SER A 1 128 ? -10.451 4.441 16.688 1.00 88.75 128 SER A CA 1
ATOM 981 C C . SER A 1 128 ? -10.808 5.940 16.613 1.00 88.75 128 SER A C 1
ATOM 983 O O . SER A 1 128 ? -11.989 6.284 16.733 1.00 88.75 128 SER A O 1
ATOM 985 N N . PRO A 1 129 ? -9.844 6.850 16.347 1.00 87.25 129 PRO A N 1
ATOM 986 C CA . PRO A 1 129 ? -10.070 8.304 16.382 1.00 87.25 129 PRO A CA 1
ATOM 987 C C . PRO A 1 129 ? -11.146 8.776 15.389 1.00 87.25 129 PRO A C 1
ATOM 989 O O . PRO A 1 129 ? -11.783 9.813 15.569 1.00 87.25 129 PRO A O 1
ATOM 992 N N . PHE A 1 130 ? -11.403 7.979 14.350 1.00 90.81 130 PHE A N 1
ATOM 993 C CA . PHE A 1 130 ? -12.388 8.260 13.306 1.00 90.81 130 PHE A CA 1
ATOM 994 C C . PHE A 1 130 ? -13.626 7.359 13.390 1.00 90.81 130 PHE A C 1
ATOM 996 O O . PHE A 1 130 ? -14.479 7.393 12.501 1.00 90.81 130 PHE A O 1
ATOM 1003 N N . GLY A 1 131 ? -13.771 6.558 14.449 1.00 88.50 131 GLY A N 1
ATOM 1004 C CA . GLY A 1 131 ? -14.746 5.468 14.514 1.00 88.50 131 GLY A CA 1
ATOM 1005 C C . GLY A 1 131 ? -14.479 4.375 13.470 1.00 88.50 131 GLY A C 1
ATOM 1006 O O . GLY A 1 131 ? -13.399 4.292 12.891 1.00 88.50 131 GLY A O 1
ATOM 1007 N N . SER A 1 132 ? -15.474 3.523 13.207 1.00 86.50 132 SER A N 1
ATOM 1008 C CA . SER A 1 132 ? -15.302 2.398 12.278 1.00 86.50 132 SER A CA 1
ATOM 1009 C C . SER A 1 132 ? -15.125 2.856 10.827 1.00 86.50 132 SER A C 1
ATOM 1011 O O . SER A 1 132 ? -16.015 3.498 10.251 1.00 86.50 132 SER A O 1
ATOM 1013 N N . PHE A 1 133 ? -14.037 2.413 10.190 1.00 82.62 133 PHE A N 1
ATOM 1014 C CA . PHE A 1 133 ? -13.809 2.571 8.751 1.00 82.62 133 PHE A CA 1
ATOM 1015 C C . PHE A 1 133 ? -14.751 1.706 7.883 1.00 82.62 133 PHE A C 1
ATOM 1017 O O . PHE A 1 133 ? -14.754 1.842 6.662 1.00 82.62 133 PHE A O 1
ATOM 1024 N N . ALA A 1 134 ? -15.633 0.884 8.474 1.00 79.44 134 ALA A N 1
ATOM 1025 C CA . ALA A 1 134 ? -16.750 0.249 7.760 1.00 79.44 134 ALA A CA 1
ATOM 1026 C C . ALA A 1 134 ? -17.845 1.262 7.396 1.00 79.44 134 ALA A C 1
ATOM 1028 O O . ALA A 1 134 ? -18.591 1.076 6.429 1.00 79.44 134 ALA A O 1
ATOM 1029 N N . THR A 1 135 ? -17.939 2.360 8.145 1.00 84.44 135 THR A N 1
ATOM 1030 C CA . THR A 1 135 ? -18.962 3.386 7.942 1.00 84.44 135 THR A CA 1
ATOM 1031 C C . THR A 1 135 ? -18.481 4.461 6.971 1.00 84.44 135 THR A C 1
ATOM 1033 O O . THR A 1 135 ? -17.303 4.817 6.938 1.00 84.44 135 THR A O 1
ATOM 1036 N N . ARG A 1 136 ? -19.409 5.039 6.197 1.00 87.88 136 ARG A N 1
ATOM 1037 C CA . ARG A 1 136 ? -19.105 6.189 5.326 1.00 87.88 136 ARG A CA 1
ATOM 1038 C C . ARG A 1 136 ? -18.580 7.380 6.132 1.00 87.88 136 ARG A C 1
ATOM 1040 O O . ARG A 1 136 ? -17.650 8.045 5.692 1.00 87.88 136 ARG A O 1
ATOM 1047 N N . ALA A 1 137 ? -19.152 7.625 7.312 1.00 89.31 137 ALA A N 1
ATOM 1048 C CA . ALA A 1 137 ? -18.736 8.709 8.197 1.00 89.31 137 ALA A CA 1
ATOM 1049 C C . ALA A 1 137 ? -17.307 8.511 8.724 1.00 89.31 137 ALA A C 1
ATOM 1051 O O . ALA A 1 137 ? -16.516 9.452 8.708 1.00 89.31 137 ALA A O 1
ATOM 1052 N N . GLY A 1 138 ? -16.958 7.290 9.144 1.00 88.94 138 GLY A N 1
ATOM 1053 C CA . GLY A 1 138 ? -15.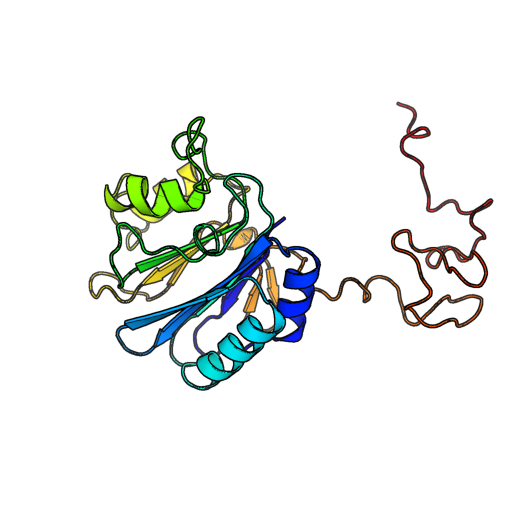608 6.977 9.604 1.00 88.94 138 GLY A CA 1
ATOM 1054 C C . GLY A 1 138 ? -14.569 7.094 8.496 1.00 88.94 138 GLY A C 1
ATOM 1055 O O . GLY A 1 138 ? -13.569 7.780 8.687 1.00 88.94 138 GLY A O 1
ATOM 1056 N N . ARG A 1 139 ? -14.853 6.549 7.302 1.00 90.12 139 ARG A N 1
ATOM 1057 C CA . ARG A 1 139 ? -13.972 6.737 6.136 1.00 90.12 139 ARG A CA 1
ATOM 1058 C C . ARG A 1 139 ? -13.806 8.203 5.770 1.00 90.12 139 ARG A C 1
ATOM 1060 O O . ARG A 1 139 ? -12.685 8.630 5.574 1.00 90.12 139 ARG A O 1
ATOM 1067 N N . ARG A 1 140 ? -14.882 8.996 5.761 1.00 90.69 140 ARG A N 1
ATOM 1068 C CA . ARG A 1 140 ? -14.794 10.436 5.472 1.00 90.69 140 ARG A CA 1
ATOM 1069 C C . ARG A 1 140 ? -13.864 11.161 6.446 1.00 90.69 140 ARG A C 1
ATOM 1071 O O . ARG A 1 140 ? -13.040 11.945 5.997 1.00 90.69 140 ARG A O 1
ATOM 1078 N N . ARG A 1 141 ? -13.987 10.903 7.753 1.00 94.31 141 ARG A N 1
ATOM 1079 C CA . ARG A 1 141 ? -13.113 11.512 8.772 1.00 94.31 141 ARG A CA 1
ATOM 1080 C C . ARG A 1 141 ? -11.657 11.078 8.607 1.00 94.31 141 ARG A C 1
ATOM 1082 O O . ARG A 1 141 ? -10.774 11.925 8.643 1.00 94.31 141 ARG A O 1
ATOM 1089 N N . LEU A 1 142 ? -11.423 9.786 8.365 1.00 94.12 142 LEU A N 1
ATOM 1090 C CA . LEU A 1 142 ? -10.086 9.254 8.102 1.00 94.12 142 LEU A CA 1
ATOM 1091 C C . LEU A 1 142 ? -9.471 9.872 6.836 1.00 94.12 142 LEU A C 1
ATOM 1093 O O . LEU A 1 142 ? -8.344 10.341 6.882 1.00 94.12 142 LEU A O 1
ATOM 1097 N N . THR A 1 143 ? -10.217 9.945 5.733 1.00 92.44 143 THR A N 1
ATOM 1098 C CA . THR A 1 143 ? -9.785 10.583 4.480 1.00 92.44 143 THR A CA 1
ATOM 1099 C C . THR A 1 143 ? -9.480 12.072 4.662 1.00 92.44 143 THR A C 1
ATOM 1101 O O . THR A 1 143 ? -8.500 12.573 4.118 1.00 92.44 143 THR A O 1
ATOM 1104 N N . GLN A 1 144 ? -10.286 12.788 5.453 1.00 91.56 144 GLN A N 1
ATOM 1105 C CA . GLN A 1 144 ? -10.028 14.194 5.780 1.00 91.56 144 GLN A CA 1
ATOM 1106 C C . GLN A 1 144 ? -8.733 14.374 6.571 1.00 91.56 144 GLN A C 1
ATOM 1108 O O . GLN A 1 144 ? -7.973 15.284 6.261 1.00 91.56 144 GLN A O 1
ATOM 1113 N N . TRP A 1 145 ? -8.482 13.509 7.556 1.00 95.25 145 TRP A N 1
ATOM 1114 C CA . TRP A 1 145 ? -7.228 13.514 8.305 1.00 95.25 145 TRP A CA 1
ATOM 1115 C C . TRP A 1 145 ? -6.035 13.170 7.411 1.00 95.25 145 TRP A C 1
ATOM 1117 O O . TRP A 1 145 ? -5.047 13.889 7.445 1.00 95.25 145 TRP A O 1
ATOM 1127 N N . LEU A 1 146 ? -6.145 12.140 6.562 1.00 91.50 146 LEU A N 1
ATOM 1128 C CA . LEU A 1 146 ? -5.090 11.761 5.615 1.00 91.50 146 LEU A CA 1
ATOM 1129 C C . LEU A 1 146 ? -4.679 12.935 4.715 1.00 91.50 146 LEU A C 1
ATOM 1131 O O . LEU A 1 146 ? -3.494 13.119 4.462 1.00 91.50 146 LEU A O 1
ATOM 1135 N N . GLY A 1 147 ? -5.637 13.731 4.232 1.00 86.19 147 GLY A N 1
ATOM 1136 C CA . GLY A 1 147 ? -5.378 14.769 3.234 1.00 86.19 147 GLY A CA 1
ATOM 1137 C C . GLY A 1 147 ? -5.169 14.192 1.828 1.00 86.19 147 GLY A C 1
ATOM 1138 O O . GLY A 1 147 ? -4.958 12.996 1.650 1.00 86.19 147 GLY A O 1
ATOM 1139 N N . ARG A 1 148 ? -5.258 15.041 0.796 1.00 82.75 148 ARG A N 1
ATOM 1140 C CA . ARG A 1 148 ? -5.343 14.597 -0.614 1.00 82.75 148 ARG A CA 1
ATOM 1141 C C . ARG A 1 148 ? -4.069 13.949 -1.167 1.00 82.75 148 ARG A C 1
ATOM 1143 O O . ARG A 1 148 ? -4.155 13.146 -2.082 1.00 82.75 148 ARG A O 1
ATOM 1150 N N . GLY A 1 149 ? -2.898 14.294 -0.632 1.00 85.06 149 GLY A N 1
ATOM 1151 C CA . GLY A 1 149 ? -1.613 13.769 -1.116 1.00 85.06 149 GLY A CA 1
ATOM 1152 C C . GLY A 1 149 ? -1.289 12.343 -0.656 1.00 85.06 149 GLY A C 1
ATOM 1153 O O . GLY A 1 149 ? -0.290 11.778 -1.092 1.00 85.06 149 GLY A O 1
ATOM 1154 N N . ASN A 1 150 ? -2.111 11.765 0.222 1.00 91.31 150 ASN A N 1
ATOM 1155 C CA . ASN A 1 150 ? -1.830 10.510 0.909 1.00 91.31 150 ASN A CA 1
ATOM 1156 C C . ASN A 1 150 ? -2.787 9.413 0.457 1.00 91.31 150 ASN A C 1
ATOM 1158 O O . ASN A 1 150 ? -3.990 9.634 0.397 1.00 91.31 150 ASN A O 1
ATOM 1162 N N . LYS A 1 151 ? -2.281 8.215 0.181 1.00 97.50 151 LYS A N 1
ATOM 1163 C CA . LYS A 1 151 ? -3.093 7.068 -0.244 1.00 97.50 151 LYS A CA 1
ATOM 1164 C C . LYS A 1 151 ? -2.960 5.936 0.759 1.00 97.50 151 LYS A C 1
ATOM 1166 O O . LYS A 1 151 ? -1.844 5.575 1.127 1.00 97.50 151 LYS A O 1
ATOM 1171 N N . LEU A 1 152 ? -4.084 5.371 1.200 1.00 98.06 152 LEU A N 1
ATOM 1172 C CA . LEU A 1 152 ? -4.100 4.317 2.217 1.00 98.06 152 LEU A CA 1
ATOM 1173 C C . LEU A 1 152 ? -4.890 3.105 1.726 1.00 98.06 152 LEU A C 1
ATOM 1175 O O . LEU A 1 152 ? -6.062 3.231 1.373 1.00 98.06 152 LEU A O 1
ATOM 1179 N N . ALA A 1 153 ? -4.268 1.931 1.785 1.00 98.44 153 ALA A N 1
ATOM 1180 C CA . ALA A 1 153 ? -4.937 0.652 1.608 1.00 98.44 153 ALA A CA 1
ATOM 1181 C C . ALA A 1 153 ? -5.095 -0.041 2.962 1.00 98.44 153 ALA A C 1
ATOM 1183 O O . ALA A 1 153 ? -4.135 -0.179 3.722 1.00 98.44 153 ALA A O 1
ATOM 1184 N N . ILE A 1 154 ? -6.311 -0.496 3.250 1.00 98.19 154 ILE A N 1
ATOM 1185 C CA . ILE A 1 154 ? -6.644 -1.285 4.436 1.00 98.19 154 ILE A CA 1
ATOM 1186 C C . ILE A 1 154 ? -7.128 -2.649 3.963 1.00 98.19 154 ILE A C 1
ATOM 1188 O O . ILE A 1 154 ? -8.061 -2.704 3.163 1.00 98.19 154 ILE A O 1
ATOM 1192 N N . LEU A 1 155 ? -6.553 -3.730 4.491 1.00 98.25 155 LEU A N 1
ATOM 1193 C CA . LEU A 1 155 ? -7.113 -5.079 4.363 1.00 98.25 155 LEU A CA 1
ATOM 1194 C C . LEU A 1 155 ? -7.583 -5.565 5.727 1.00 98.25 155 LEU A C 1
ATOM 1196 O O . LEU A 1 155 ? -6.906 -5.350 6.733 1.00 98.25 155 LEU A O 1
ATOM 1200 N N . THR A 1 156 ? -8.735 -6.230 5.768 1.00 97.25 156 THR A N 1
ATOM 1201 C CA . THR A 1 156 ? -9.294 -6.766 7.007 1.00 97.25 156 THR A CA 1
ATOM 1202 C C . THR A 1 156 ? -10.033 -8.086 6.800 1.00 97.25 156 THR A C 1
ATOM 1204 O O . THR A 1 156 ? -10.651 -8.320 5.765 1.00 97.25 156 THR A O 1
ATOM 1207 N N . VAL A 1 157 ? -9.984 -8.951 7.807 1.00 97.38 157 VAL A N 1
ATOM 1208 C CA . VAL A 1 157 ? -10.817 -10.162 7.938 1.00 97.38 157 VAL A CA 1
ATOM 1209 C C . VAL A 1 157 ? -11.694 -10.103 9.188 1.00 97.38 157 VAL A C 1
ATOM 1211 O O . VAL A 1 157 ? -12.273 -11.101 9.605 1.00 97.38 157 VAL A O 1
ATOM 1214 N N . ASP A 1 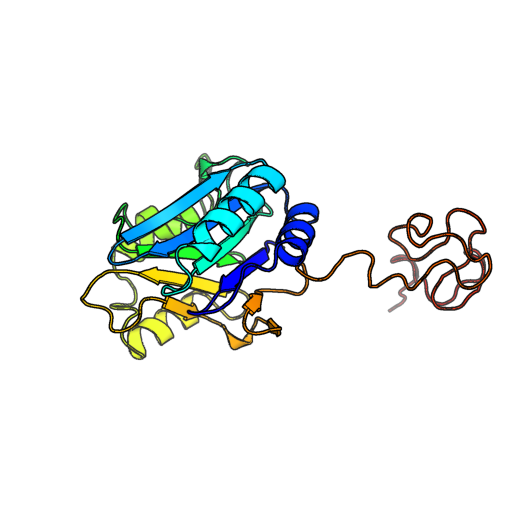158 ? -11.774 -8.939 9.835 1.00 94.25 158 ASP A N 1
ATOM 1215 C CA . ASP A 1 158 ? -12.636 -8.763 10.994 1.00 94.25 158 ASP A CA 1
ATOM 1216 C C . ASP A 1 158 ? -14.114 -8.843 10.554 1.00 94.25 158 ASP A C 1
ATOM 1218 O O . ASP A 1 158 ? -14.548 -8.041 9.721 1.00 94.25 158 ASP A O 1
ATOM 1222 N N . PRO A 1 159 ? -14.911 -9.773 11.118 1.00 88.81 159 PRO A N 1
ATOM 1223 C CA . PRO A 1 159 ? -16.283 -10.038 10.675 1.00 88.81 159 PRO A CA 1
ATOM 1224 C C . PRO A 1 159 ? -17.239 -8.857 10.891 1.00 88.81 159 PRO A C 1
ATOM 1226 O O . PRO A 1 159 ? -18.352 -8.853 10.368 1.00 88.81 159 PRO A O 1
ATOM 1229 N N . ARG A 1 160 ? -16.828 -7.830 11.647 1.00 84.62 160 ARG A N 1
ATOM 1230 C CA . ARG A 1 160 ? -17.587 -6.578 11.791 1.00 84.62 160 ARG A CA 1
ATOM 1231 C C . ARG A 1 160 ? -17.596 -5.746 10.503 1.00 84.62 160 ARG A C 1
ATOM 1233 O O . ARG A 1 160 ? -18.417 -4.837 10.372 1.00 84.62 160 ARG A O 1
ATOM 1240 N N . TYR A 1 161 ? -16.695 -6.025 9.562 1.00 87.94 161 TYR A N 1
ATOM 1241 C CA . TYR A 1 161 ? -16.568 -5.310 8.297 1.00 87.94 161 TYR A CA 1
ATOM 1242 C C . TYR A 1 161 ? -17.231 -6.096 7.163 1.00 87.94 161 TYR A C 1
ATOM 1244 O O . TYR A 1 161 ? -17.014 -7.287 6.996 1.00 87.94 161 TYR A O 1
ATOM 1252 N N . ARG A 1 162 ? -18.026 -5.403 6.336 1.00 86.31 162 ARG A N 1
ATOM 1253 C CA . ARG A 1 162 ? -18.726 -6.009 5.182 1.00 86.31 162 ARG A CA 1
ATOM 1254 C C . ARG A 1 162 ? -17.832 -6.251 3.965 1.00 86.31 162 ARG A C 1
ATOM 1256 O O . ARG A 1 162 ? -18.262 -6.887 3.013 1.00 86.31 162 ARG A O 1
ATOM 1263 N N . LYS A 1 163 ? -16.646 -5.649 3.956 1.00 93.06 163 LYS A N 1
ATOM 1264 C CA . LYS A 1 163 ? -15.651 -5.754 2.890 1.00 93.06 163 LYS A CA 1
ATOM 1265 C C . LYS A 1 163 ? -14.306 -6.072 3.516 1.00 93.06 163 LYS A C 1
ATOM 1267 O O . LYS A 1 163 ? -14.000 -5.546 4.588 1.00 93.06 163 LYS A O 1
ATOM 1272 N N . ASN A 1 164 ? -13.507 -6.848 2.795 1.00 96.19 164 ASN A N 1
ATOM 1273 C CA . ASN A 1 164 ? -12.153 -7.203 3.199 1.00 96.19 164 ASN A CA 1
ATOM 1274 C C . ASN A 1 164 ? -11.100 -6.159 2.819 1.00 96.19 164 ASN A C 1
ATOM 1276 O O . ASN A 1 164 ? -9.935 -6.314 3.178 1.00 96.19 164 ASN A O 1
ATOM 1280 N N . SER A 1 165 ? -11.489 -5.099 2.109 1.00 96.88 165 SER A N 1
ATOM 1281 C CA . SER A 1 165 ? -10.582 -4.035 1.698 1.00 96.88 165 SER A CA 1
ATOM 1282 C C . SER A 1 165 ? -11.257 -2.666 1.630 1.00 96.88 165 SER A C 1
ATOM 1284 O O . SER A 1 165 ? -12.464 -2.549 1.386 1.00 96.88 165 SER A O 1
ATOM 1286 N N . TYR A 1 166 ? -10.452 -1.626 1.847 1.00 96.25 166 TYR A N 1
ATOM 1287 C CA . TYR A 1 166 ? -10.825 -0.224 1.673 1.00 96.25 166 TYR A CA 1
ATOM 1288 C C . TYR A 1 166 ? -9.621 0.556 1.136 1.00 96.25 166 TYR A C 1
ATOM 1290 O O . TYR A 1 166 ? -8.546 0.504 1.735 1.00 96.25 166 TYR A O 1
ATOM 1298 N N . LEU A 1 167 ? -9.820 1.300 0.049 1.00 97.00 167 LEU A N 1
ATOM 1299 C CA . LEU A 1 167 ? -8.872 2.291 -0.458 1.00 97.00 167 LEU A CA 1
ATOM 1300 C C . LEU A 1 167 ? -9.366 3.687 -0.079 1.00 97.00 167 LEU A C 1
ATOM 1302 O O . LEU A 1 167 ? -10.546 4.000 -0.251 1.00 97.00 167 LEU A O 1
ATOM 1306 N N . LEU A 1 168 ? -8.487 4.509 0.495 1.00 96.06 168 LEU A N 1
ATOM 1307 C CA . LEU A 1 168 ? -8.759 5.921 0.759 1.00 96.06 168 LEU A CA 1
ATOM 1308 C C . LEU A 1 168 ? -7.904 6.780 -0.172 1.00 96.06 168 LEU A C 1
ATOM 1310 O O . LEU A 1 168 ? -6.710 6.511 -0.320 1.00 96.06 168 LEU A O 1
ATOM 1314 N N . ASN A 1 169 ? -8.529 7.819 -0.739 1.00 94.38 169 ASN A N 1
ATOM 1315 C CA . ASN A 1 169 ? -8.004 8.601 -1.864 1.00 94.38 169 ASN A CA 1
ATOM 1316 C C . ASN A 1 169 ? -7.673 7.707 -3.072 1.00 94.38 169 ASN A C 1
ATOM 1318 O O . ASN A 1 169 ? -6.621 7.832 -3.697 1.00 94.38 169 ASN A O 1
ATOM 1322 N N . GLU A 1 170 ? -8.573 6.766 -3.367 1.00 96.19 170 GLU A N 1
ATOM 1323 C CA . GLU A 1 170 ? -8.477 5.851 -4.509 1.00 96.19 170 GLU A CA 1
ATOM 1324 C C . GLU A 1 170 ? -8.394 6.619 -5.834 1.00 96.19 170 GLU A C 1
ATOM 1326 O O . GLU A 1 170 ? -7.626 6.252 -6.719 1.00 96.19 170 GLU A O 1
ATOM 1331 N N . GLU A 1 171 ? -9.118 7.735 -5.925 1.00 92.75 171 GLU A N 1
ATOM 1332 C CA . GLU A 1 171 ? -9.140 8.652 -7.064 1.00 92.75 171 GLU A CA 1
ATOM 1333 C C . GLU A 1 171 ? -7.799 9.352 -7.332 1.00 92.75 171 GLU A C 1
ATOM 1335 O O . GLU A 1 171 ? -7.633 9.983 -8.370 1.00 92.75 171 GLU A O 1
ATOM 1340 N N . CYS A 1 172 ? -6.852 9.275 -6.392 1.00 91.12 172 CYS A N 1
ATOM 1341 C CA . CYS A 1 172 ? -5.500 9.811 -6.544 1.00 91.12 172 CYS A CA 1
ATOM 1342 C C . CYS A 1 172 ? -4.485 8.748 -6.997 1.00 91.12 172 CYS A C 1
ATOM 1344 O O . CYS A 1 172 ? -3.288 9.036 -7.037 1.00 91.12 172 CYS A O 1
ATOM 1346 N N . GLY A 1 173 ? -4.940 7.524 -7.269 1.00 93.00 173 GLY A N 1
ATOM 1347 C CA . GLY A 1 173 ? -4.159 6.489 -7.939 1.00 93.00 173 GLY A CA 1
ATOM 1348 C C . GLY A 1 173 ? -4.683 6.200 -9.342 1.00 93.00 173 GLY A C 1
ATOM 1349 O O . GLY A 1 173 ? -5.526 6.921 -9.873 1.00 93.00 173 GLY A O 1
ATOM 1350 N N . ILE A 1 174 ? -4.164 5.132 -9.933 1.00 96.25 174 ILE A N 1
ATOM 1351 C CA . ILE A 1 174 ? -4.398 4.732 -11.318 1.00 96.25 174 ILE A CA 1
ATOM 1352 C C . ILE A 1 174 ? -4.886 3.289 -11.309 1.00 96.25 174 ILE A C 1
ATOM 1354 O O . ILE A 1 174 ? -4.274 2.433 -10.676 1.00 96.25 174 ILE A O 1
ATOM 1358 N N . TRP A 1 175 ? -5.996 3.029 -11.991 1.00 97.81 175 TRP A N 1
ATOM 1359 C CA . TR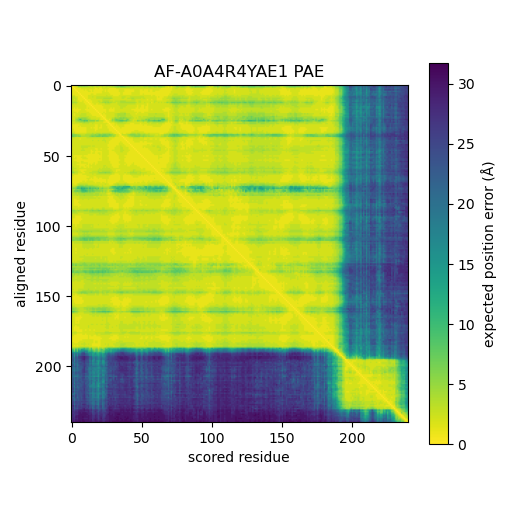P A 1 175 ? -6.436 1.673 -12.297 1.00 97.81 175 TRP A CA 1
ATOM 1360 C C . TRP A 1 175 ? -5.900 1.287 -13.671 1.00 97.81 175 TRP A C 1
ATOM 1362 O O . TRP A 1 175 ? -6.218 1.958 -14.649 1.00 97.81 175 TRP A O 1
ATOM 1372 N N . ASP A 1 176 ? -5.125 0.211 -13.729 1.00 95.88 176 ASP A N 1
ATOM 1373 C CA . ASP A 1 176 ? -4.542 -0.325 -14.955 1.00 95.88 176 ASP A CA 1
ATOM 1374 C C . ASP A 1 176 ? -4.580 -1.859 -14.914 1.00 95.88 176 ASP A C 1
ATOM 1376 O O . ASP A 1 176 ? -4.247 -2.469 -13.897 1.00 95.88 176 ASP A O 1
ATOM 1380 N N . ASP A 1 177 ? -5.104 -2.463 -15.979 1.00 94.75 177 ASP A N 1
ATOM 1381 C CA . ASP A 1 177 ? -5.390 -3.902 -16.104 1.00 9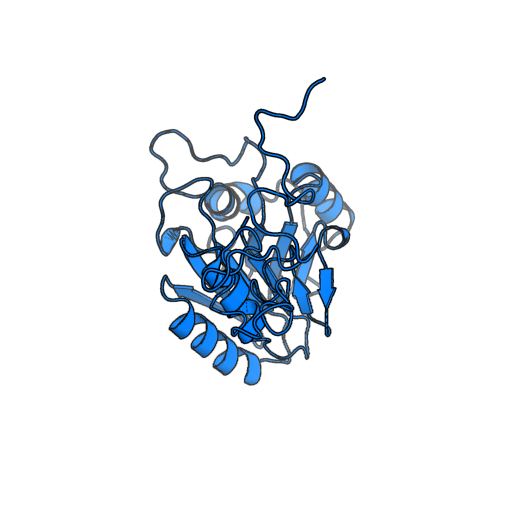4.75 177 ASP A CA 1
ATOM 1382 C C . ASP A 1 177 ? -6.020 -4.546 -14.843 1.00 94.75 177 ASP A C 1
ATOM 1384 O O . ASP A 1 177 ? -5.627 -5.605 -14.349 1.00 94.75 177 ASP A O 1
ATOM 1388 N N . GLY A 1 178 ? -6.998 -3.858 -14.243 1.00 95.94 178 GLY A N 1
ATOM 1389 C CA . GLY A 1 178 ? -7.707 -4.346 -13.053 1.00 95.94 178 GLY A CA 1
ATOM 1390 C C . GLY A 1 178 ? -6.888 -4.338 -11.754 1.00 95.94 178 GLY A C 1
ATOM 1391 O O . GLY A 1 178 ? -7.349 -4.872 -10.742 1.00 95.94 178 GLY A O 1
ATOM 1392 N N . VAL A 1 179 ? -5.711 -3.712 -11.751 1.00 98.38 179 VAL A N 1
ATOM 1393 C CA . VAL A 1 179 ? -4.855 -3.472 -10.583 1.00 98.38 179 VAL A CA 1
ATOM 1394 C C . VAL A 1 179 ? -4.817 -1.972 -10.301 1.00 98.38 179 VAL A C 1
ATOM 1396 O O . VAL A 1 179 ? -4.847 -1.153 -11.214 1.00 98.38 179 VAL A O 1
ATOM 1399 N N . TRP A 1 180 ? -4.791 -1.591 -9.026 1.00 98.69 180 TRP A N 1
ATOM 1400 C CA . TRP A 1 180 ? -4.677 -0.188 -8.637 1.00 98.69 180 TRP A CA 1
ATOM 1401 C C . TRP A 1 180 ? -3.252 0.134 -8.196 1.00 98.69 180 TRP A C 1
ATOM 1403 O O . TRP A 1 180 ? -2.695 -0.550 -7.334 1.00 98.69 180 TRP A O 1
ATOM 1413 N N . TYR A 1 181 ? -2.695 1.217 -8.724 1.00 98.25 181 TYR A N 1
ATOM 1414 C CA . TYR A 1 181 ? -1.363 1.724 -8.423 1.00 98.25 181 TYR A CA 1
ATOM 1415 C C . TYR A 1 181 ? -1.455 3.127 -7.831 1.00 98.25 181 TYR A C 1
ATOM 1417 O O . TYR A 1 181 ? -2.195 3.991 -8.292 1.00 98.25 181 TYR A O 1
ATOM 1425 N N . SER A 1 182 ? -0.679 3.385 -6.786 1.00 96.75 182 SER A N 1
ATOM 1426 C CA . SER A 1 182 ? -0.713 4.679 -6.096 1.00 96.75 182 SER A CA 1
ATOM 1427 C C . SER A 1 182 ? -0.013 5.826 -6.840 1.00 96.75 182 SER A C 1
ATOM 1429 O O . SER A 1 182 ? -0.197 6.981 -6.457 1.00 96.75 182 SER A O 1
ATOM 1431 N N . ASN A 1 183 ? 0.823 5.537 -7.835 1.00 91.81 183 ASN A N 1
ATOM 1432 C CA . ASN A 1 183 ? 1.500 6.485 -8.728 1.00 91.81 183 ASN A CA 1
ATOM 1433 C C . ASN A 1 183 ? 2.038 5.724 -9.955 1.00 91.81 183 ASN A C 1
ATOM 1435 O O . ASN A 1 183 ? 1.852 4.515 -10.034 1.00 91.81 183 ASN A O 1
ATOM 1439 N N . LEU A 1 184 ? 2.706 6.424 -10.875 1.00 92.06 184 LEU A N 1
ATOM 1440 C CA . LEU A 1 184 ? 3.225 5.884 -12.139 1.00 92.06 184 LEU A CA 1
ATOM 1441 C C . LEU A 1 184 ? 4.507 5.044 -12.004 1.00 92.06 184 LEU A C 1
ATOM 1443 O O . LEU A 1 184 ? 4.973 4.512 -12.998 1.00 92.06 184 LEU A O 1
ATOM 1447 N N . SER A 1 185 ? 5.068 4.860 -10.801 1.00 89.06 185 SER A N 1
ATOM 1448 C CA . SER A 1 185 ? 6.323 4.106 -10.617 1.00 89.06 185 SER A CA 1
ATOM 1449 C C . SER A 1 185 ? 6.221 2.608 -10.944 1.00 89.06 185 SER A C 1
ATOM 1451 O O . SER A 1 185 ? 7.190 1.890 -10.746 1.00 89.06 185 SER A O 1
ATOM 1453 N N . TYR A 1 186 ? 5.053 2.121 -11.365 1.00 93.00 186 TYR A N 1
ATOM 1454 C CA . TYR A 1 186 ? 4.859 0.750 -11.836 1.00 93.00 186 TYR A CA 1
ATOM 1455 C C . TYR A 1 186 ? 5.150 0.585 -13.334 1.00 93.00 186 TYR A C 1
ATOM 1457 O O . TYR A 1 186 ? 5.343 -0.540 -13.791 1.00 93.00 186 TYR A O 1
ATOM 1465 N N . LEU A 1 187 ? 5.162 1.685 -14.090 1.00 89.88 187 LEU A N 1
ATOM 1466 C CA . LEU A 1 187 ? 5.558 1.676 -15.492 1.00 89.88 187 LEU A CA 1
ATOM 1467 C C . LEU A 1 187 ? 7.045 1.355 -15.596 1.00 89.88 187 LEU A C 1
ATOM 1469 O O . LEU A 1 187 ? 7.807 1.619 -14.662 1.00 89.88 187 LEU A O 1
ATOM 1473 N N . ASP A 1 188 ? 7.430 0.735 -16.705 1.00 79.62 188 ASP A N 1
ATOM 1474 C CA . ASP A 1 188 ? 8.834 0.464 -16.971 1.00 79.62 188 ASP A CA 1
ATOM 1475 C C . ASP A 1 188 ? 9.570 1.810 -17.119 1.00 79.62 188 ASP A C 1
ATOM 1477 O O . ASP A 1 188 ? 9.173 2.632 -17.948 1.00 79.62 188 ASP A O 1
ATOM 1481 N N . PRO A 1 189 ? 10.590 2.083 -16.280 1.00 60.91 189 PRO A N 1
ATOM 1482 C CA . PRO A 1 189 ? 11.340 3.333 -16.340 1.00 60.91 189 PRO A CA 1
ATOM 1483 C C . PRO A 1 189 ? 12.082 3.527 -17.671 1.00 60.91 189 PRO A C 1
ATOM 1485 O O . PRO A 1 189 ? 12.538 4.638 -17.931 1.00 60.91 189 PRO A O 1
ATOM 1488 N N . PHE A 1 190 ? 12.204 2.480 -18.491 1.00 58.16 190 PHE A N 1
ATOM 1489 C CA . PHE A 1 190 ? 12.828 2.522 -19.808 1.00 58.16 190 PHE A CA 1
ATOM 1490 C C . PHE A 1 190 ? 11.831 2.624 -20.967 1.00 58.16 190 PHE A C 1
ATOM 1492 O O . PHE A 1 190 ? 12.256 2.946 -22.065 1.00 58.16 190 PHE A O 1
ATOM 1499 N N . ASP A 1 191 ? 10.526 2.438 -20.745 1.00 55.34 191 ASP A N 1
ATOM 1500 C CA . ASP A 1 191 ? 9.499 2.541 -21.806 1.00 55.34 191 ASP A CA 1
ATOM 1501 C C . ASP A 1 191 ? 9.229 4.005 -22.221 1.00 55.34 191 ASP A C 1
ATOM 1503 O O . ASP A 1 191 ? 8.602 4.271 -23.244 1.00 55.34 191 ASP A O 1
ATOM 1507 N N . GLU A 1 192 ? 9.713 4.983 -21.438 1.00 47.22 192 GLU A N 1
ATOM 1508 C CA . GLU A 1 192 ? 9.708 6.406 -21.821 1.00 47.22 192 GLU A CA 1
ATOM 1509 C C . GLU A 1 192 ? 10.858 6.776 -22.778 1.00 47.22 192 GLU A C 1
ATOM 1511 O O . GLU A 1 192 ? 10.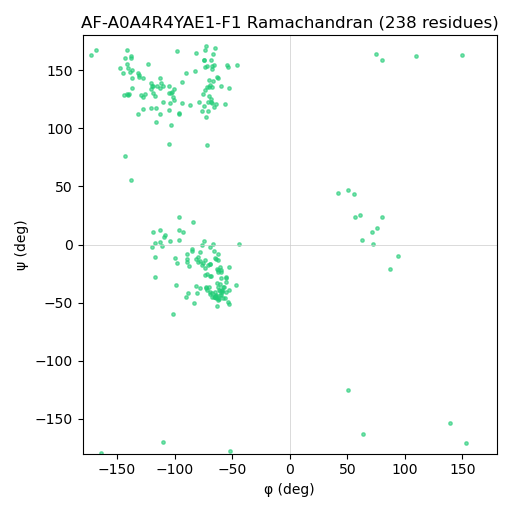786 7.811 -23.439 1.00 47.22 192 GLU A O 1
ATOM 1516 N N . PHE A 1 193 ? 11.883 5.928 -22.913 1.00 49.53 193 PHE A N 1
ATOM 1517 C CA . PHE A 1 193 ? 12.914 6.058 -23.940 1.00 49.53 193 PHE A CA 1
ATOM 1518 C C . PHE A 1 193 ? 12.579 5.019 -25.010 1.00 49.53 193 PHE A C 1
ATOM 1520 O O . PHE A 1 193 ? 12.768 3.833 -24.778 1.00 49.53 193 PHE A O 1
ATOM 1527 N N . GLY A 1 194 ? 12.009 5.438 -26.146 1.00 55.22 194 GLY A N 1
ATOM 1528 C CA . GLY A 1 194 ? 11.583 4.527 -27.222 1.00 55.22 194 GLY A CA 1
ATOM 1529 C C . GLY A 1 194 ? 12.673 3.546 -27.700 1.00 55.22 194 GLY A C 1
ATOM 1530 O O . GLY A 1 194 ? 13.789 3.559 -27.199 1.00 55.22 194 GLY A O 1
ATOM 1531 N N . ASP A 1 195 ? 12.356 2.723 -28.711 1.00 68.00 195 ASP A N 1
ATOM 1532 C CA . ASP A 1 195 ? 13.113 1.562 -29.252 1.00 68.00 195 ASP A CA 1
ATOM 1533 C C . ASP A 1 195 ? 14.652 1.694 -29.485 1.00 68.00 195 ASP A C 1
ATOM 1535 O O . ASP A 1 195 ? 15.296 0.748 -29.942 1.00 68.00 195 ASP A O 1
ATOM 1539 N N . GLY A 1 196 ? 15.279 2.831 -29.193 1.00 74.75 196 GLY A N 1
ATOM 1540 C CA . GLY A 1 196 ? 16.710 3.099 -29.262 1.00 74.75 196 GLY A CA 1
ATOM 1541 C C . GLY A 1 196 ? 16.996 4.582 -29.508 1.00 74.75 196 GLY A C 1
ATOM 1542 O O . GLY A 1 196 ? 16.080 5.405 -29.515 1.00 74.75 196 GLY A O 1
ATOM 1543 N N . CYS A 1 197 ? 18.258 4.951 -29.776 1.00 82.81 197 CYS A N 1
ATOM 1544 C CA . CYS A 1 197 ? 18.518 6.278 -30.363 1.00 82.81 197 CYS A CA 1
ATOM 1545 C C . CYS A 1 197 ? 17.967 6.269 -31.796 1.00 82.81 197 CYS A C 1
ATOM 1547 O O . CYS A 1 197 ? 18.445 5.471 -32.606 1.00 82.81 197 CYS A O 1
ATOM 1549 N N . PRO A 1 198 ? 17.045 7.176 -32.158 1.00 78.81 198 PRO A N 1
ATOM 1550 C CA . PRO A 1 198 ? 16.484 7.237 -33.511 1.00 78.81 198 PRO A CA 1
ATOM 1551 C C . PRO A 1 198 ? 17.540 7.562 -34.581 1.00 78.81 198 PRO A C 1
ATOM 1553 O O . PRO A 1 198 ? 17.350 7.256 -35.753 1.00 78.81 198 PRO A O 1
ATOM 1556 N N . LEU A 1 199 ? 18.672 8.157 -34.183 1.00 85.75 199 LEU A N 1
ATOM 1557 C CA . LEU A 1 199 ? 19.735 8.570 -35.099 1.00 85.75 199 LEU A CA 1
ATOM 1558 C C . LEU A 1 199 ? 20.771 7.471 -35.383 1.00 85.75 199 LEU A C 1
ATOM 1560 O O . LEU A 1 199 ? 21.245 7.357 -36.511 1.00 85.75 199 LEU A O 1
ATOM 1564 N N . CYS A 1 200 ? 21.187 6.708 -34.366 1.00 88.88 200 CYS A N 1
ATOM 1565 C CA . CYS A 1 200 ? 22.254 5.704 -34.505 1.00 88.88 200 CYS A CA 1
ATOM 1566 C C . CYS A 1 200 ? 21.797 4.265 -34.249 1.00 88.88 200 CYS A C 1
ATOM 1568 O O . CYS A 1 200 ? 22.624 3.355 -34.307 1.00 88.88 200 CYS A O 1
ATOM 1570 N N . GLU A 1 201 ? 20.508 4.072 -33.962 1.00 85.06 201 GLU A N 1
ATOM 1571 C CA . GLU A 1 201 ? 19.872 2.775 -33.710 1.00 85.06 201 GLU A CA 1
ATOM 1572 C C . GLU A 1 201 ? 20.528 1.990 -32.559 1.00 85.06 201 GLU A C 1
ATOM 1574 O O . GLU A 1 201 ? 20.433 0.765 -32.477 1.00 85.06 201 GLU A O 1
ATOM 1579 N N . SER A 1 202 ? 21.214 2.686 -31.643 1.00 84.88 202 SER A N 1
ATOM 1580 C CA . SER A 1 202 ? 21.706 2.064 -30.417 1.00 84.88 202 SER A CA 1
ATOM 1581 C C . SER A 1 202 ? 20.528 1.579 -29.585 1.00 84.88 202 SER A C 1
ATOM 1583 O O . SER A 1 202 ? 19.521 2.278 -29.501 1.00 84.88 202 SER A O 1
ATOM 1585 N N . ALA A 1 203 ? 20.688 0.446 -28.903 1.00 81.62 203 ALA A N 1
ATOM 1586 C CA . ALA A 1 203 ? 19.680 -0.063 -27.978 1.00 81.62 203 ALA A CA 1
ATOM 1587 C C . ALA A 1 203 ? 19.281 0.986 -26.921 1.00 81.62 203 ALA A C 1
ATOM 1589 O O . ALA A 1 203 ? 20.100 1.830 -26.550 1.00 81.62 203 ALA A O 1
ATOM 1590 N N . ALA A 1 204 ? 18.049 0.889 -26.410 1.00 73.50 204 ALA A N 1
ATOM 1591 C CA . ALA A 1 204 ? 17.513 1.784 -25.379 1.00 73.50 204 ALA A CA 1
ATOM 1592 C C . ALA A 1 204 ? 18.383 1.836 -24.104 1.00 73.50 204 ALA A C 1
ATOM 1594 O O . ALA A 1 204 ? 18.478 2.874 -23.464 1.00 73.50 204 ALA A O 1
ATOM 1595 N N . GLU A 1 205 ? 19.109 0.756 -23.787 1.00 78.31 205 GLU A N 1
ATOM 1596 C CA . GLU A 1 205 ? 20.083 0.699 -22.680 1.00 78.31 205 GLU A CA 1
ATOM 1597 C C . GLU A 1 205 ? 21.241 1.703 -22.821 1.00 78.31 205 GLU A C 1
ATOM 1599 O O . GLU A 1 205 ? 21.916 2.009 -21.842 1.00 78.31 205 GLU A O 1
ATOM 1604 N N . MET A 1 206 ? 21.480 2.204 -24.036 1.00 81.88 206 MET A N 1
ATOM 1605 C CA . MET A 1 206 ? 22.500 3.210 -24.336 1.00 81.88 206 MET A CA 1
ATOM 1606 C C . MET A 1 206 ? 21.939 4.635 -24.286 1.00 81.88 206 MET A C 1
ATOM 1608 O O . MET A 1 206 ? 22.593 5.556 -24.773 1.00 81.88 206 MET A O 1
ATOM 1612 N N . ILE A 1 207 ? 20.720 4.821 -23.775 1.00 80.00 207 ILE A N 1
ATOM 1613 C CA . ILE A 1 207 ? 20.123 6.130 -23.521 1.00 80.00 207 ILE A CA 1
ATOM 1614 C C . ILE A 1 207 ? 20.253 6.425 -22.030 1.00 80.00 207 ILE A C 1
ATOM 1616 O O . ILE A 1 207 ? 19.828 5.639 -21.184 1.00 80.00 207 ILE A O 1
ATOM 1620 N N . ASP A 1 208 ? 20.871 7.555 -21.707 1.00 78.06 208 ASP A N 1
ATOM 1621 C CA . ASP A 1 208 ? 21.032 7.982 -20.328 1.00 78.06 208 ASP A CA 1
ATOM 1622 C C . ASP A 1 208 ? 19.705 8.467 -19.718 1.00 78.06 208 ASP A C 1
ATOM 1624 O O . ASP A 1 208 ? 18.699 8.691 -20.393 1.00 78.06 208 ASP A O 1
ATOM 1628 N N . ILE A 1 209 ? 19.713 8.692 -18.402 1.00 74.06 209 ILE A N 1
ATOM 1629 C CA . ILE A 1 209 ? 18.531 9.143 -17.650 1.00 74.06 209 ILE A CA 1
ATOM 1630 C C . ILE A 1 209 ? 17.995 10.524 -18.076 1.00 74.06 209 ILE A C 1
ATOM 1632 O O . ILE A 1 209 ? 16.958 10.953 -17.569 1.00 74.06 209 ILE A O 1
ATOM 1636 N N . TYR A 1 210 ? 18.715 11.254 -18.930 1.00 75.88 210 TYR A N 1
ATOM 1637 C CA . TYR A 1 210 ? 18.335 12.567 -19.443 1.00 75.88 210 TYR A CA 1
ATOM 1638 C C . TYR A 1 210 ? 17.826 12.505 -20.890 1.00 75.88 210 TYR A C 1
ATOM 1640 O O . TYR A 1 210 ? 17.514 13.554 -21.454 1.00 75.88 210 TYR A O 1
ATOM 1648 N N . GLY A 1 211 ? 17.729 11.311 -21.484 1.00 77.62 211 GLY A N 1
ATOM 1649 C CA . GLY A 1 211 ? 17.280 11.130 -22.862 1.00 77.62 211 GLY A CA 1
ATOM 1650 C C . GLY A 1 211 ? 18.367 11.412 -23.900 1.00 77.62 211 GLY A C 1
ATOM 1651 O O . GLY A 1 211 ? 18.044 11.733 -25.047 1.00 77.62 211 GLY A O 1
ATOM 1652 N N . PHE A 1 212 ? 19.650 11.317 -23.532 1.00 84.94 212 PHE A N 1
ATOM 1653 C CA . PHE A 1 212 ? 20.761 11.408 -24.478 1.00 84.94 212 PHE A CA 1
ATOM 1654 C C . PHE A 1 212 ? 21.386 10.043 -24.748 1.00 84.94 212 PHE A C 1
ATOM 1656 O O . PHE A 1 212 ? 21.655 9.259 -23.844 1.00 84.94 212 PHE A O 1
ATOM 1663 N N . CYS A 1 213 ? 21.669 9.771 -26.018 1.00 86.81 213 CYS A N 1
ATOM 1664 C CA . CYS A 1 213 ? 22.376 8.569 -26.425 1.00 86.81 213 CYS A CA 1
ATOM 1665 C C . CYS A 1 213 ? 23.853 8.631 -26.021 1.00 86.81 213 CYS A C 1
ATOM 1667 O O . CYS A 1 213 ? 24.593 9.497 -26.485 1.00 86.81 213 CYS A O 1
ATOM 1669 N N . GLU A 1 214 ? 24.319 7.657 -25.247 1.00 88.44 214 GLU A N 1
ATOM 1670 C CA . GLU A 1 214 ? 25.716 7.528 -24.825 1.00 88.44 214 GLU A CA 1
ATOM 1671 C C . GLU A 1 214 ? 26.666 7.149 -25.978 1.00 88.44 214 GLU A C 1
ATOM 1673 O O . GLU A 1 214 ? 27.879 7.330 -25.867 1.00 88.44 214 GLU A O 1
ATOM 1678 N N . ILE A 1 215 ? 26.141 6.645 -27.105 1.00 90.44 215 ILE A N 1
ATOM 1679 C CA . ILE A 1 215 ? 26.940 6.288 -28.291 1.00 90.44 215 ILE A CA 1
ATOM 1680 C C . ILE A 1 215 ? 27.229 7.499 -29.177 1.00 90.44 215 ILE A C 1
ATOM 1682 O O . ILE A 1 215 ? 28.374 7.704 -29.583 1.00 90.44 215 ILE A O 1
ATOM 1686 N N . CYS A 1 216 ? 26.203 8.277 -29.527 1.00 90.19 216 CYS A N 1
ATOM 1687 C CA . CYS A 1 216 ? 26.337 9.364 -30.502 1.00 90.19 216 CYS A CA 1
ATOM 1688 C C . CYS A 1 216 ? 26.054 10.760 -29.933 1.00 90.19 216 CYS A C 1
ATOM 1690 O O . CYS A 1 216 ? 26.331 11.745 -30.609 1.00 90.19 216 CYS A O 1
ATOM 1692 N N . GLY A 1 217 ? 25.519 10.872 -28.717 1.00 87.69 217 GLY A N 1
ATOM 1693 C CA . GLY A 1 217 ? 25.174 12.150 -28.092 1.00 87.69 217 GLY A CA 1
ATOM 1694 C C . GLY A 1 217 ? 23.898 12.805 -28.633 1.00 87.69 217 GLY A C 1
ATOM 1695 O O . GLY A 1 217 ? 23.692 13.994 -28.379 1.00 87.69 217 GLY A O 1
ATOM 1696 N N . CYS A 1 218 ? 23.072 12.065 -29.389 1.00 88.75 218 CYS A N 1
ATOM 1697 C CA . CYS A 1 218 ? 21.750 12.498 -29.865 1.00 88.75 218 CYS A CA 1
ATOM 1698 C C . CYS A 1 218 ? 20.786 12.664 -28.679 1.00 88.75 218 CYS A C 1
ATOM 1700 O O . CYS A 1 218 ? 20.790 11.832 -27.775 1.00 88.75 218 CYS A O 1
ATOM 1702 N N . CYS A 1 219 ? 19.932 13.685 -28.684 1.00 88.06 219 CYS A N 1
ATOM 1703 C CA . CYS A 1 219 ? 18.705 13.691 -27.889 1.00 88.06 219 CYS A CA 1
ATOM 1704 C C . CYS A 1 219 ? 17.681 12.768 -28.560 1.00 88.06 219 CYS A C 1
ATOM 1706 O O . CYS A 1 219 ? 17.430 12.919 -29.754 1.00 88.06 219 CYS A O 1
ATOM 1708 N N . VAL A 1 220 ? 17.070 11.842 -27.817 1.00 84.69 220 VAL A N 1
ATOM 1709 C CA . VAL A 1 220 ? 16.091 10.898 -28.394 1.00 84.69 220 VAL A CA 1
ATOM 1710 C C . VAL A 1 220 ? 14.764 11.554 -28.789 1.00 84.69 220 VAL A C 1
ATOM 1712 O O . VAL A 1 220 ? 14.037 10.987 -29.595 1.00 84.69 220 VAL A O 1
ATOM 1715 N N . ASP A 1 221 ? 14.474 12.757 -28.281 1.00 82.06 221 ASP A N 1
ATOM 1716 C CA . ASP A 1 221 ? 13.211 13.463 -28.541 1.00 82.06 221 ASP A CA 1
ATOM 1717 C C . ASP A 1 221 ? 13.258 14.383 -29.767 1.00 82.06 221 ASP A C 1
ATOM 1719 O O . ASP A 1 221 ? 12.315 14.436 -30.553 1.00 82.06 221 ASP A O 1
ATOM 1723 N N . CYS A 1 222 ? 14.329 15.173 -29.904 1.00 86.38 222 CYS A N 1
ATOM 1724 C CA . CYS A 1 222 ? 14.472 16.152 -30.992 1.00 86.38 222 CYS A CA 1
ATOM 1725 C C . CYS A 1 222 ? 15.551 15.796 -32.008 1.00 86.38 222 CYS A C 1
ATOM 1727 O O . CYS A 1 222 ? 15.752 16.557 -32.948 1.00 86.38 222 CYS A O 1
ATOM 1729 N N . GLU A 1 223 ? 16.254 14.680 -31.802 1.00 87.88 223 GLU A N 1
ATOM 1730 C CA . GLU A 1 223 ? 17.306 14.156 -32.683 1.00 87.88 223 GLU A CA 1
ATOM 1731 C C . GLU A 1 223 ? 18.537 15.073 -32.841 1.00 87.88 223 GLU A C 1
ATOM 1733 O O . GLU A 1 223 ? 19.482 14.737 -33.554 1.00 87.88 223 GLU A O 1
ATOM 1738 N N . GLU A 1 224 ? 18.581 16.198 -32.123 1.00 88.62 224 GLU A N 1
ATOM 1739 C CA . GLU A 1 224 ? 19.719 17.117 -32.089 1.00 88.62 224 GLU A CA 1
ATOM 1740 C C . GLU A 1 224 ? 20.796 16.652 -31.104 1.00 88.62 224 GLU A C 1
ATOM 1742 O O . GLU A 1 224 ? 20.511 16.052 -30.064 1.00 88.62 224 GLU A O 1
ATOM 1747 N N . TYR A 1 225 ? 22.058 16.974 -31.393 1.00 85.88 225 TYR A N 1
ATOM 1748 C CA . TYR A 1 225 ? 23.168 16.693 -30.478 1.00 85.88 225 TYR A CA 1
ATOM 1749 C C . TYR A 1 225 ? 23.059 17.515 -29.189 1.00 85.88 225 TYR A C 1
ATOM 1751 O O . TYR A 1 225 ? 22.515 18.618 -29.198 1.00 85.88 225 TYR A O 1
ATOM 1759 N N . VAL A 1 226 ? 23.643 17.023 -28.089 1.00 79.19 226 VAL A N 1
ATOM 1760 C CA . VAL A 1 226 ? 23.603 17.666 -26.756 1.00 79.19 226 VAL A CA 1
ATOM 1761 C C . VAL A 1 226 ? 23.912 19.172 -26.761 1.00 79.19 226 VAL A C 1
ATOM 1763 O O . VAL A 1 226 ? 23.296 19.930 -26.019 1.00 79.19 226 VAL A O 1
ATOM 1766 N N . GLU A 1 227 ? 24.810 19.635 -27.634 1.00 79.69 227 GLU A N 1
ATOM 1767 C CA . GLU A 1 227 ? 25.186 21.053 -27.747 1.00 79.69 227 GLU A CA 1
ATOM 1768 C C . GLU A 1 227 ? 24.110 21.934 -28.412 1.00 79.69 227 GLU A C 1
ATOM 1770 O O . GLU A 1 227 ? 24.126 23.154 -28.255 1.00 79.69 227 GLU A O 1
ATOM 1775 N N . SER A 1 228 ? 23.193 21.324 -29.166 1.00 82.31 228 SER A N 1
ATOM 1776 C CA . SER A 1 228 ? 22.141 21.980 -29.961 1.00 82.31 228 SER A CA 1
ATOM 1777 C C . SER A 1 228 ? 20.721 21.581 -29.535 1.00 82.31 228 SER A C 1
ATOM 1779 O O . SER A 1 228 ? 19.746 22.103 -30.073 1.00 82.31 228 SER A O 1
ATOM 1781 N N . CYS A 1 229 ? 20.589 20.682 -28.556 1.00 81.12 229 CYS A N 1
ATOM 1782 C 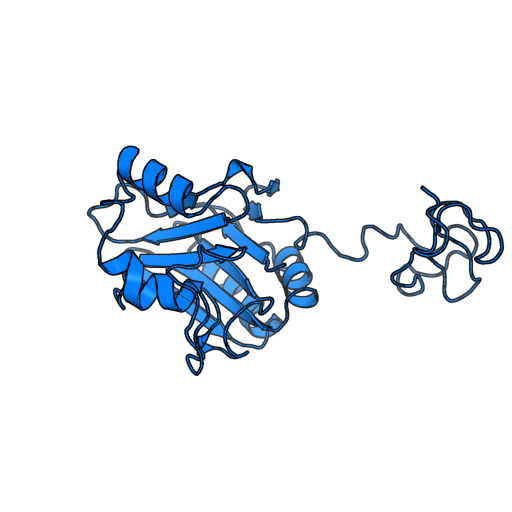CA . CYS A 1 229 ? 19.310 20.188 -28.063 1.00 81.12 229 CYS A CA 1
ATOM 1783 C C . CYS A 1 229 ? 18.497 21.303 -27.382 1.00 81.12 229 CYS A C 1
ATOM 1785 O O . CYS A 1 229 ? 18.895 21.853 -26.355 1.00 81.12 229 CYS A O 1
ATOM 1787 N N . GLY A 1 230 ? 17.321 21.602 -27.944 1.00 77.25 230 GLY A N 1
ATOM 1788 C CA . GLY A 1 230 ? 16.360 22.566 -27.394 1.00 77.25 230 GLY A CA 1
ATOM 1789 C C . GLY A 1 230 ? 15.352 21.970 -26.405 1.00 77.25 230 GLY A C 1
ATOM 1790 O O . GLY A 1 230 ? 14.604 22.722 -25.781 1.00 77.25 230 GLY A O 1
ATOM 1791 N N . CYS A 1 231 ? 15.318 20.641 -26.254 1.00 75.56 231 CYS A N 1
ATOM 1792 C CA . CYS A 1 231 ? 14.470 19.952 -25.274 1.00 75.56 231 CYS A CA 1
ATOM 1793 C C . CYS A 1 231 ? 14.999 20.112 -23.840 1.00 75.56 231 CYS A C 1
ATOM 1795 O O . CYS A 1 231 ? 14.229 20.081 -22.881 1.00 75.56 231 CYS A O 1
ATOM 1797 N N . TYR A 1 232 ? 16.312 20.320 -23.693 1.00 60.44 232 TYR A N 1
ATOM 1798 C CA . TYR A 1 232 ? 16.980 20.519 -22.413 1.00 60.44 232 TYR A CA 1
ATOM 1799 C C . TYR A 1 232 ? 16.950 21.993 -21.985 1.00 60.44 232 TYR A C 1
ATOM 1801 O O . TYR A 1 232 ? 17.522 22.858 -22.646 1.00 60.44 232 TYR A O 1
ATOM 1809 N N . VAL A 1 233 ? 16.353 22.286 -20.825 1.00 56.34 233 VAL A N 1
ATOM 1810 C CA . VAL A 1 233 ? 16.531 23.575 -20.137 1.00 56.34 233 VAL A CA 1
ATOM 1811 C C . VAL A 1 233 ? 17.218 23.313 -18.795 1.00 56.34 233 VAL A C 1
ATOM 1813 O O . VAL A 1 233 ? 16.568 22.835 -17.861 1.00 56.34 233 VAL A O 1
ATOM 1816 N N . PRO A 1 234 ? 18.517 23.626 -18.637 1.00 55.41 234 PRO A N 1
ATOM 1817 C CA . PRO A 1 234 ? 19.161 23.528 -17.337 1.00 55.41 234 PRO A CA 1
ATOM 1818 C C . PRO A 1 234 ? 18.490 24.498 -16.360 1.00 55.41 234 PRO A C 1
ATOM 1820 O O . PRO A 1 234 ? 18.163 25.631 -16.719 1.00 55.41 234 PRO A O 1
ATOM 1823 N N . ALA A 1 235 ? 18.358 24.100 -15.090 1.00 47.62 235 ALA A N 1
ATOM 1824 C CA . ALA A 1 235 ? 17.724 24.906 -14.037 1.00 47.62 235 ALA A CA 1
ATOM 1825 C C . ALA A 1 235 ? 18.303 26.336 -13.892 1.00 47.62 235 ALA A C 1
ATOM 1827 O O . ALA A 1 235 ? 17.643 27.220 -13.354 1.00 47.62 235 ALA A O 1
ATOM 1828 N N . ALA A 1 236 ? 19.515 26.587 -14.398 1.00 42.69 236 ALA A N 1
ATOM 1829 C CA . ALA A 1 236 ? 20.163 27.899 -14.415 1.00 42.69 236 ALA A CA 1
ATOM 1830 C C . ALA A 1 236 ? 19.686 28.853 -15.538 1.00 42.69 236 ALA A C 1
ATOM 1832 O O . ALA A 1 236 ? 20.042 30.031 -15.514 1.00 42.69 236 ALA A O 1
ATOM 1833 N N . GLN A 1 237 ? 18.909 28.378 -16.519 1.00 46.50 237 GLN A N 1
ATOM 1834 C CA . GLN A 1 237 ? 18.435 29.171 -17.665 1.00 46.50 237 GLN A CA 1
ATOM 1835 C C . GLN A 1 237 ? 16.919 29.429 -17.682 1.00 46.50 237 GLN A C 1
ATOM 1837 O O . GLN A 1 237 ? 16.440 30.138 -18.567 1.00 46.50 237 GLN A O 1
ATOM 1842 N N . ALA A 1 238 ? 16.171 28.978 -16.671 1.00 43.00 238 ALA A N 1
ATOM 1843 C CA . ALA A 1 238 ? 14.810 29.457 -16.433 1.00 43.00 238 ALA A CA 1
ATOM 1844 C C . ALA A 1 238 ? 14.862 30.901 -15.891 1.00 43.00 238 ALA A C 1
ATOM 1846 O O . ALA A 1 238 ? 14.911 31.134 -14.682 1.00 43.00 238 ALA A O 1
ATOM 1847 N N . ARG A 1 239 ? 14.934 31.894 -16.785 1.00 35.84 239 ARG A N 1
ATOM 1848 C CA . ARG A 1 239 ? 14.704 33.298 -16.416 1.00 35.84 239 ARG A CA 1
ATOM 1849 C C . ARG A 1 239 ? 13.218 33.501 -16.091 1.00 35.84 239 ARG A C 1
ATOM 1851 O O . ARG A 1 239 ? 12.368 32.908 -16.747 1.00 35.84 239 ARG A O 1
ATOM 1858 N N . VAL A 1 240 ? 12.984 34.327 -15.065 1.00 42.38 240 VAL A N 1
ATOM 1859 C CA . VAL A 1 240 ? 11.696 34.883 -14.597 1.00 42.38 240 VAL A CA 1
ATOM 1860 C C . VAL A 1 240 ? 10.779 35.289 -15.745 1.00 42.38 240 VAL A C 1
ATOM 1862 O O . VAL A 1 240 ? 11.299 35.938 -16.682 1.00 42.38 240 VAL A O 1
#

InterPro domains:
  IPR017932 Glutamine amidotransferase type 2 domain [PS51278] (1-240)
  IPR026869 Gamma-glutamyl-hercynylcysteine sulfoxide hydrolase EgtC-like [PF13230] (24-110)
  IPR029055 Nucleophile aminohydrolases, N-terminal [G3DSA:3.60.20.10] (1-160)
  IPR029055 Nucleophile aminohydrolases, N-terminal [SSF56235] (23-122)

Sequence (240 aa):
MCLLTYYPQGAAPQTDALLNGAQLNNDGHGFAIVADNRIVARRGMDPEQLVASFERMRKKNLDGPALFHSRLSTHGSIGVQNCHPFFVGGDRRTVVAHNGILPKEVHPQRGDSRSDTRVAAEDFLPNSPFGSFATRAGRRRLTQWLGRGNKLAILTVDPRYRKNSYLLNEECGIWDDGVWYSNLSYLDPFDEFGDGCPLCESAAEMIDIYGFCEICGCCVDCEEYVESCGCYVPAAQARV

Foldseek 3Di:
DKKKKKFAQQRADPLLLQVLRCVVFQLWKKKWWDAPLFIDIDIDNDSVVRSVVCNVVCVVRSRTMMMMIRHDDPAADRDRQAYDWDAALPPRFKTKDKDDAADPVQGDDVPGRYGSNNSCRNPNCNVLPLPDPLDPSSLVVVLVRRDLRMKMKMAGSPPVHPGRIDIRNQVCWDQDPNMTMNDDSSDNLLVVQPQAQPVPSHGSVQQDNQQAGVPQQARSPPRDHPVPDPVDDPPVRPDD

Solvent-accessible surface area (backbone atoms only — not comparable to full-atom values): 13163 Å² total; per-residue (Å²): 120,39,31,35,35,38,30,46,58,68,42,76,78,62,62,65,37,53,49,34,18,27,75,78,8,68,43,13,24,16,28,39,34,32,44,90,82,40,58,53,68,52,62,33,69,53,59,68,66,47,50,56,51,45,44,62,49,40,76,74,34,31,82,27,42,36,37,40,30,19,30,50,77,85,53,38,53,81,39,56,91,54,23,39,51,38,43,39,51,73,38,71,43,32,37,42,37,75,30,71,73,69,52,75,93,32,49,55,55,96,89,48,57,45,17,28,66,50,40,30,22,51,69,45,56,61,72,40,86,42,54,58,68,77,38,71,68,14,39,50,47,45,44,61,62,47,36,85,82,27,33,38,44,37,42,37,52,49,84,91,39,97,57,52,61,49,69,37,52,56,87,64,36,45,80,55,97,72,30,37,29,53,53,74,52,38,48,60,87,59,72,81,50,54,96,25,30,85,87,78,68,40,55,44,90,44,41,46,100,84,44,33,22,74,85,79,37,30,26,60,85,78,66,30,43,72,93,68,38,79,86,67,75,60,86,90,68,73,73,132

Secondary structure (DSSP, 8-state):
--EEEEE-TTPPP-HHHHHHHHHT--S-EEEEEEETTEEEEEEES-HHHHHHHHHHHHTT--SS-EEEEE---SSS-SSGGGPSPEEGGG-TTEEEEEES---GGGSPPTT--S-HHHHIIIIIGGG-TT--TTSHHHHHHHHHHH-TT-EEEEEE--TT-S-SEEEESGGGSEEETTEEESSSTTS-TTTTS-SS-TTT---GGGB-TTSBBTTT-BBTTT--BTTT-SS---TTS---

Mean predicted aligned error: 9.74 Å

Radius of gyration: 20.63 Å; Cα contacts (8 Å, |Δi|>4): 504; chains: 1; bounding box: 46×54×55 Å

pLDDT: mean 89.74, std 12.11, range [35.84, 98.81]